Protein AF-A0A9R1DGN6-F1 (afdb_monomer_lite)

Radius of gyration: 24.18 Å; chains: 1; bounding box: 46×30×85 Å

Organism: Triticum aestivum (NCBI:txid4565)

Secondary structure (DSSP, 8-state):
-HHHHHHHHHHHHHHHHHHHHHHH---TT-HHHHHHHHHHHHHHHHHHH--TTSSHHHHHHHHHHHHHHHHHTT------TTTTTS-HHHHHHHHHTTSSPPPP-SHHHHHHHHHHHHHHHHHIIIIIHHHHHHHHHHHHHHHHHS--------------------------------HHHHHHHHHHHHHHHHHHHHHHHHHHHHHHTTS-HHHHHHHHHHHHHHHHH-

Structure (mmCIF, N/CA/C/O backbone):
data_AF-A0A9R1DGN6-F1
#
_entry.id   AF-A0A9R1DGN6-F1
#
loop_
_atom_site.group_PDB
_atom_site.id
_atom_site.type_symbol
_atom_site.label_atom_id
_atom_site.label_alt_id
_atom_site.label_comp_id
_atom_site.label_asym_id
_atom_site.label_entity_id
_atom_site.label_seq_id
_atom_site.pdbx_PDB_ins_code
_atom_site.Cartn_x
_atom_site.Cartn_y
_atom_site.Cartn_z
_atom_site.occupancy
_atom_site.B_iso_or_equiv
_atom_site.auth_seq_id
_atom_site.auth_comp_id
_atom_site.auth_asym_id
_atom_site.auth_atom_id
_atom_site.pdbx_PDB_model_num
ATOM 1 N N . MET A 1 1 ? -0.876 3.928 13.974 1.00 85.25 1 MET A N 1
ATOM 2 C CA . MET A 1 1 ? 0.040 5.102 13.997 1.00 85.25 1 MET A CA 1
ATOM 3 C C . MET A 1 1 ? 1.434 4.810 13.433 1.00 85.25 1 MET A C 1
ATOM 5 O O . MET A 1 1 ? 1.814 5.498 12.495 1.00 85.25 1 MET A O 1
ATOM 9 N N . CYS A 1 2 ? 2.201 3.838 13.956 1.00 88.44 2 CYS A N 1
ATOM 10 C CA . CYS A 1 2 ? 3.528 3.499 13.401 1.00 88.44 2 CYS A CA 1
ATOM 11 C C . CYS A 1 2 ? 3.446 3.060 11.929 1.00 88.44 2 CYS A C 1
ATOM 13 O O . CYS A 1 2 ? 4.134 3.647 11.098 1.00 88.44 2 CYS A O 1
ATOM 15 N N . ALA A 1 3 ? 2.513 2.152 11.604 1.00 90.19 3 ALA A N 1
ATOM 16 C CA . ALA A 1 3 ? 2.252 1.702 10.233 1.00 90.19 3 ALA A CA 1
ATOM 17 C C . ALA A 1 3 ? 2.000 2.865 9.255 1.00 90.19 3 ALA A C 1
ATOM 19 O O . ALA A 1 3 ? 2.707 3.011 8.266 1.00 90.19 3 ALA A O 1
ATOM 20 N N . ALA A 1 4 ? 1.054 3.763 9.563 1.00 90.06 4 ALA A N 1
ATOM 21 C CA . ALA A 1 4 ? 0.762 4.915 8.701 1.00 90.06 4 ALA A CA 1
ATOM 22 C C . ALA A 1 4 ? 1.989 5.800 8.448 1.00 90.06 4 ALA A C 1
ATOM 24 O O . ALA A 1 4 ? 2.081 6.436 7.402 1.00 90.06 4 ALA A O 1
ATOM 25 N N . ARG A 1 5 ? 2.936 5.884 9.389 1.00 87.94 5 ARG A N 1
ATOM 26 C CA . ARG A 1 5 ? 4.152 6.671 9.176 1.00 87.94 5 ARG A CA 1
ATOM 27 C C . ARG A 1 5 ? 5.105 5.987 8.206 1.00 87.94 5 ARG A C 1
ATOM 29 O O . ARG A 1 5 ? 5.567 6.655 7.286 1.00 87.94 5 ARG A O 1
ATOM 36 N N . THR A 1 6 ? 5.397 4.704 8.408 1.00 88.38 6 THR A N 1
ATOM 37 C CA . THR A 1 6 ? 6.314 3.958 7.533 1.00 88.38 6 THR A CA 1
ATOM 38 C C . THR A 1 6 ? 5.750 3.861 6.117 1.00 88.38 6 THR A C 1
ATOM 40 O O . THR A 1 6 ? 6.450 4.181 5.160 1.00 88.38 6 THR A O 1
ATOM 43 N N . ILE A 1 7 ? 4.453 3.563 5.987 1.00 91.00 7 ILE A N 1
ATOM 44 C CA . ILE A 1 7 ? 3.760 3.488 4.694 1.00 91.00 7 ILE A CA 1
ATOM 45 C C . ILE A 1 7 ? 3.748 4.855 4.002 1.00 91.00 7 ILE A C 1
ATOM 47 O O . ILE A 1 7 ? 4.053 4.935 2.818 1.00 91.00 7 ILE A O 1
ATOM 51 N N . ARG A 1 8 ? 3.466 5.951 4.724 1.00 90.75 8 ARG A N 1
ATOM 52 C CA . ARG A 1 8 ? 3.481 7.310 4.151 1.00 90.75 8 ARG A CA 1
ATOM 53 C C . ARG A 1 8 ? 4.876 7.715 3.678 1.00 90.75 8 ARG A C 1
ATOM 55 O O . ARG A 1 8 ? 5.012 8.209 2.565 1.00 90.75 8 ARG A O 1
ATOM 62 N N . ALA A 1 9 ? 5.908 7.459 4.483 1.00 86.69 9 ALA A N 1
ATOM 63 C CA . ALA A 1 9 ? 7.290 7.725 4.091 1.00 86.69 9 ALA A CA 1
ATOM 64 C C . ALA A 1 9 ? 7.669 6.961 2.814 1.00 86.69 9 ALA A C 1
ATOM 66 O O . ALA A 1 9 ? 8.344 7.511 1.943 1.00 86.69 9 ALA A O 1
ATOM 67 N N . GLN A 1 10 ? 7.195 5.720 2.691 1.00 86.62 10 GLN A N 1
ATOM 68 C CA . GLN A 1 10 ? 7.452 4.893 1.526 1.00 86.62 10 GLN A CA 1
ATOM 69 C C . GLN A 1 10 ? 6.656 5.328 0.295 1.00 86.62 10 GLN A C 1
ATOM 71 O O . GLN A 1 10 ? 7.230 5.492 -0.776 1.00 86.62 10 GLN A O 1
ATOM 76 N N . ARG A 1 11 ? 5.365 5.630 0.444 1.00 90.31 11 ARG A N 1
ATOM 77 C CA . ARG A 1 11 ? 4.550 6.257 -0.604 1.00 90.31 11 ARG A CA 1
ATOM 78 C C . ARG A 1 11 ? 5.231 7.511 -1.154 1.00 90.31 11 ARG A C 1
ATOM 80 O O . ARG A 1 11 ? 5.351 7.664 -2.362 1.00 90.31 11 ARG A O 1
ATOM 87 N N . ASP A 1 12 ? 5.720 8.387 -0.280 1.00 89.25 12 ASP A N 1
ATOM 88 C CA . ASP A 1 12 ? 6.374 9.630 -0.695 1.00 89.25 12 ASP A CA 1
ATOM 89 C C . ASP A 1 12 ? 7.706 9.370 -1.427 1.00 89.25 12 ASP A C 1
ATOM 91 O O . ASP A 1 12 ? 8.100 10.165 -2.280 1.00 89.25 12 ASP A O 1
ATOM 95 N N . ARG A 1 13 ? 8.405 8.260 -1.134 1.00 85.25 13 ARG A N 1
ATOM 96 C CA . ARG A 1 13 ? 9.565 7.795 -1.918 1.00 85.25 13 ARG A CA 1
ATOM 97 C C . ARG A 1 13 ? 9.136 7.313 -3.304 1.00 85.25 13 ARG A C 1
ATOM 99 O O . ARG A 1 13 ? 9.700 7.783 -4.286 1.00 85.25 13 ARG A O 1
ATOM 106 N N . LEU A 1 14 ? 8.112 6.465 -3.391 1.00 87.44 14 LEU A N 1
ATOM 107 C CA . LEU A 1 14 ? 7.591 5.943 -4.661 1.00 87.44 14 LEU A CA 1
ATOM 108 C C . LEU A 1 14 ? 7.064 7.058 -5.579 1.00 87.44 14 LEU A C 1
ATOM 110 O O . LEU A 1 14 ? 7.347 7.068 -6.775 1.00 87.44 14 LEU A O 1
ATOM 114 N N . LEU A 1 15 ? 6.383 8.062 -5.018 1.00 88.38 15 LEU A N 1
ATOM 115 C CA . LEU A 1 15 ? 5.927 9.242 -5.762 1.00 88.38 15 LEU A CA 1
ATOM 116 C C . LEU A 1 15 ? 7.090 10.046 -6.364 1.00 88.38 15 LEU A C 1
ATOM 118 O O . LEU A 1 15 ? 6.937 10.637 -7.431 1.00 88.38 15 LEU A O 1
ATOM 122 N N . ARG A 1 16 ? 8.275 10.043 -5.735 1.00 86.06 16 ARG A N 1
ATOM 123 C CA . ARG A 1 16 ? 9.480 10.661 -6.319 1.00 86.06 16 ARG A CA 1
ATOM 124 C C . ARG A 1 16 ? 10.050 9.865 -7.494 1.00 86.06 16 ARG A C 1
ATOM 126 O O . ARG A 1 16 ? 10.738 10.454 -8.321 1.00 86.06 16 ARG A O 1
ATOM 133 N N . CYS A 1 17 ? 9.740 8.574 -7.607 1.00 82.25 17 CYS A N 1
ATOM 134 C CA . CYS A 1 17 ? 10.145 7.736 -8.737 1.00 82.25 17 CYS A CA 1
ATOM 135 C C . CYS A 1 17 ? 9.248 7.929 -9.976 1.00 82.25 17 CYS A C 1
ATOM 137 O O . CYS A 1 17 ? 9.710 7.733 -11.097 1.00 82.25 17 CYS A O 1
ATOM 139 N N . GLN A 1 18 ? 7.996 8.376 -9.812 1.00 84.56 18 GLN A N 1
ATOM 140 C CA . GLN A 1 18 ? 7.068 8.625 -10.929 1.00 84.56 18 GLN A CA 1
ATOM 141 C C . GLN A 1 18 ? 7.588 9.597 -12.008 1.00 84.56 18 GLN A C 1
ATOM 143 O O . GLN A 1 18 ? 7.491 9.261 -13.190 1.00 84.56 18 GLN A O 1
ATOM 148 N N . PRO A 1 19 ? 8.121 10.796 -11.685 1.00 80.12 19 PRO A N 1
ATOM 149 C CA . PRO A 1 19 ? 8.666 11.683 -12.713 1.00 80.12 19 PRO A CA 1
ATOM 150 C C . PRO A 1 19 ? 9.895 11.079 -13.402 1.00 80.12 19 PRO A C 1
ATOM 152 O O . PRO A 1 19 ? 10.045 11.242 -14.605 1.00 80.12 19 PRO A O 1
ATOM 155 N N . LEU A 1 20 ? 10.714 10.303 -12.684 1.00 75.06 20 LEU A N 1
ATOM 156 C CA . LEU A 1 20 ? 11.891 9.642 -13.258 1.00 75.06 20 LEU A CA 1
ATOM 157 C C . LEU A 1 20 ? 11.505 8.600 -14.319 1.00 75.06 20 LEU A C 1
ATOM 159 O O . LEU A 1 20 ? 12.192 8.471 -15.330 1.00 75.06 20 LEU A O 1
ATOM 163 N N . LEU A 1 21 ? 10.378 7.902 -14.128 1.00 75.00 21 LEU A N 1
ATOM 164 C CA . LEU A 1 21 ? 9.796 7.031 -15.155 1.00 75.00 21 LEU A CA 1
ATOM 165 C C . LEU A 1 21 ? 9.304 7.817 -16.377 1.00 75.00 21 LEU A C 1
ATOM 167 O O . LEU A 1 21 ? 9.497 7.365 -17.503 1.00 75.00 21 LEU A O 1
ATOM 171 N N . LYS A 1 22 ? 8.708 9.001 -16.185 1.00 74.00 22 LYS A N 1
ATOM 172 C CA . LYS A 1 22 ? 8.271 9.866 -17.298 1.00 74.00 22 LYS A CA 1
ATOM 173 C C . LYS A 1 22 ? 9.453 10.427 -18.089 1.00 74.00 22 LYS A C 1
ATOM 175 O O . LYS A 1 22 ? 9.423 10.437 -19.312 1.00 74.00 22 LYS A O 1
ATOM 180 N N . ASP A 1 23 ? 10.518 10.835 -17.413 1.00 65.00 23 ASP A N 1
ATOM 181 C CA . ASP A 1 23 ? 11.721 11.349 -18.078 1.00 65.00 23 ASP A CA 1
ATOM 182 C C . ASP A 1 23 ? 12.485 10.240 -18.815 1.00 65.00 23 ASP A C 1
ATOM 184 O O . ASP A 1 23 ? 13.202 10.495 -19.785 1.00 65.00 23 ASP A O 1
ATOM 188 N N . ALA A 1 24 ? 12.324 8.993 -18.368 1.00 62.81 24 ALA A N 1
ATOM 189 C CA . ALA A 1 24 ? 12.813 7.828 -19.081 1.00 62.81 24 ALA A CA 1
ATOM 190 C C . ALA A 1 24 ? 11.941 7.475 -20.300 1.00 62.81 24 ALA A C 1
ATOM 192 O O . ALA A 1 24 ? 12.470 6.866 -21.223 1.00 62.81 24 ALA A O 1
ATOM 193 N N . SER A 1 25 ? 10.658 7.859 -20.364 1.00 60.34 25 SER A N 1
ATOM 194 C CA . SER A 1 25 ? 9.830 7.700 -21.573 1.00 60.34 25 SER A CA 1
ATOM 195 C C . SER A 1 25 ? 10.208 8.739 -22.640 1.00 60.34 25 SER A C 1
ATOM 197 O O . SER A 1 25 ? 9.583 9.786 -22.771 1.00 60.34 25 SER A O 1
ATOM 199 N N . GLY A 1 26 ? 11.279 8.460 -23.382 1.00 58.06 26 GLY A N 1
ATOM 200 C CA . GLY A 1 26 ? 11.756 9.260 -24.510 1.00 58.06 26 GLY A CA 1
ATOM 201 C C . GLY A 1 26 ? 12.134 8.387 -25.708 1.00 58.06 26 GLY A C 1
ATOM 202 O O . GLY A 1 26 ? 12.331 7.181 -25.560 1.00 58.06 26 GLY A O 1
ATOM 203 N N . ASP A 1 27 ? 12.203 9.021 -26.881 1.00 50.78 27 ASP A N 1
ATOM 204 C CA . ASP A 1 27 ? 12.393 8.414 -28.207 1.00 50.78 27 ASP A CA 1
ATOM 205 C C . ASP A 1 27 ? 13.562 7.404 -28.255 1.00 50.78 27 ASP A C 1
ATOM 207 O O . ASP A 1 27 ? 14.631 7.653 -27.688 1.00 50.78 27 ASP A O 1
ATOM 211 N N . ALA A 1 28 ? 13.363 6.286 -28.963 1.00 49.31 28 ALA A N 1
ATOM 212 C CA . ALA A 1 28 ? 14.189 5.061 -28.986 1.00 49.31 28 ALA A CA 1
ATOM 213 C C . ALA A 1 28 ? 15.620 5.215 -29.569 1.00 49.31 28 ALA A C 1
ATOM 215 O O . ALA A 1 28 ? 16.259 4.253 -29.981 1.00 49.31 28 ALA A O 1
ATOM 216 N N . VAL A 1 29 ? 16.146 6.439 -29.661 1.00 47.03 29 VAL A N 1
ATOM 217 C CA . VAL A 1 29 ? 17.344 6.765 -30.457 1.00 47.03 29 VAL A CA 1
ATOM 218 C C . VAL A 1 29 ? 18.618 6.900 -29.604 1.00 47.03 29 VAL A C 1
ATOM 220 O O . VAL A 1 29 ? 19.699 7.156 -30.130 1.00 47.03 29 VAL A O 1
ATOM 223 N N . ALA A 1 30 ? 18.561 6.645 -28.293 1.00 53.34 30 ALA A N 1
ATOM 224 C CA . ALA A 1 30 ? 19.776 6.501 -27.479 1.00 53.34 30 ALA A CA 1
ATOM 225 C C . ALA A 1 30 ? 19.617 5.491 -26.329 1.00 53.34 30 ALA A C 1
ATOM 227 O O . ALA A 1 30 ? 19.892 5.807 -25.169 1.00 53.34 30 ALA A O 1
ATOM 228 N N . ASP A 1 31 ? 19.202 4.265 -26.655 1.00 57.00 31 ASP A N 1
ATOM 229 C CA . ASP A 1 31 ? 18.942 3.194 -25.682 1.00 57.00 31 ASP A CA 1
ATOM 230 C C . ASP A 1 31 ? 20.137 2.895 -24.755 1.00 57.00 31 ASP A C 1
ATOM 232 O O . ASP A 1 31 ? 19.958 2.769 -23.546 1.00 57.00 31 ASP A O 1
ATOM 236 N N . TYR A 1 32 ? 21.384 2.941 -25.236 1.00 54.53 32 TYR A N 1
ATOM 237 C CA . TYR A 1 32 ? 22.555 2.710 -24.373 1.00 54.53 32 TYR A CA 1
ATOM 238 C C . TYR A 1 32 ? 22.740 3.775 -23.273 1.00 54.53 32 TYR A C 1
ATOM 240 O O . TYR A 1 32 ? 23.046 3.454 -22.125 1.00 54.53 32 TYR A O 1
ATOM 248 N N . ALA A 1 33 ? 22.532 5.059 -23.590 1.00 64.19 33 ALA A N 1
ATOM 249 C CA . ALA A 1 33 ? 22.680 6.148 -22.614 1.00 64.19 33 ALA A CA 1
ATOM 250 C C . ALA A 1 33 ? 21.581 6.125 -21.534 1.00 64.19 33 ALA A C 1
ATOM 252 O O . ALA A 1 33 ? 21.681 6.808 -20.510 1.00 64.19 33 ALA A O 1
ATOM 253 N N . ARG A 1 34 ? 20.528 5.336 -21.771 1.00 73.00 34 ARG A N 1
ATOM 254 C CA . ARG A 1 34 ? 19.376 5.167 -20.895 1.00 73.00 34 ARG A CA 1
ATOM 255 C C . ARG A 1 34 ? 19.552 4.018 -19.901 1.00 73.00 34 ARG A C 1
ATOM 257 O O . ARG A 1 34 ? 19.019 4.128 -18.799 1.00 73.00 34 ARG A O 1
ATOM 264 N N . ALA A 1 35 ? 20.343 2.988 -20.217 1.00 76.31 35 ALA A N 1
ATOM 265 C CA . ALA A 1 35 ? 20.560 1.839 -19.330 1.00 76.31 35 ALA A CA 1
ATOM 266 C C . ALA A 1 35 ? 21.020 2.229 -17.905 1.00 76.31 35 ALA A C 1
ATOM 268 O O . ALA A 1 35 ? 20.338 1.838 -16.959 1.00 76.31 35 ALA A O 1
ATOM 269 N N . PRO A 1 36 ? 22.038 3.094 -17.700 1.00 82.31 36 PRO A N 1
ATOM 270 C CA . PRO A 1 36 ? 22.454 3.484 -16.347 1.00 82.31 36 PRO A CA 1
ATOM 271 C C . PRO A 1 36 ? 21.371 4.240 -15.564 1.00 82.31 36 PRO A C 1
ATOM 273 O O . PRO A 1 36 ? 21.338 4.204 -14.336 1.00 82.31 36 PRO A O 1
ATOM 276 N N . ARG A 1 37 ? 20.474 4.953 -16.262 1.00 81.50 37 ARG A N 1
ATOM 277 C CA . ARG A 1 37 ? 19.352 5.666 -15.629 1.00 81.50 37 ARG A CA 1
ATOM 278 C C . ARG A 1 37 ? 18.265 4.695 -15.175 1.00 81.50 37 ARG A C 1
ATOM 280 O O . ARG A 1 37 ? 17.726 4.879 -14.090 1.00 81.50 37 ARG A O 1
ATOM 287 N N . LEU A 1 38 ? 17.967 3.676 -15.984 1.00 81.31 38 LEU A N 1
ATOM 288 C CA . LEU A 1 38 ? 17.011 2.622 -15.637 1.00 81.31 38 LEU A CA 1
ATOM 289 C C . LEU A 1 38 ? 17.542 1.744 -14.498 1.00 81.31 38 LEU A C 1
ATOM 291 O O . LEU A 1 38 ? 16.808 1.472 -13.559 1.00 81.31 38 LEU A O 1
ATOM 295 N N . GLU A 1 39 ? 18.827 1.384 -14.520 1.00 85.38 39 GLU A N 1
ATOM 296 C CA . GLU A 1 39 ? 19.478 0.643 -13.429 1.00 85.38 39 GLU A CA 1
ATOM 297 C C . GLU A 1 39 ? 19.458 1.433 -12.117 1.00 85.38 39 GLU A C 1
ATOM 299 O O . GLU A 1 39 ? 19.118 0.891 -11.065 1.00 85.38 39 GLU A O 1
ATOM 304 N N . LYS A 1 40 ? 19.754 2.739 -12.174 1.00 86.44 40 LYS A N 1
ATOM 305 C CA . LYS A 1 40 ? 19.619 3.612 -11.006 1.00 86.44 40 LYS A CA 1
ATOM 306 C C . LYS A 1 40 ? 18.177 3.647 -10.500 1.00 86.44 40 LYS A C 1
ATOM 308 O O . LYS A 1 40 ? 17.964 3.562 -9.299 1.00 86.44 40 LYS A O 1
ATOM 313 N N . LEU A 1 41 ? 17.197 3.740 -11.396 1.00 83.81 41 LEU A N 1
ATOM 314 C CA . LEU A 1 41 ? 15.786 3.746 -11.021 1.00 83.81 41 LEU A CA 1
ATOM 315 C C . LEU A 1 41 ? 15.356 2.426 -10.363 1.00 83.81 41 LEU A C 1
ATOM 317 O O . LEU A 1 41 ? 14.642 2.463 -9.365 1.00 83.81 41 LEU A O 1
ATOM 321 N N . VAL A 1 42 ? 15.813 1.280 -10.877 1.00 85.81 42 VAL A N 1
ATOM 322 C CA . VAL A 1 42 ? 15.620 -0.028 -10.229 1.00 85.81 42 VAL A CA 1
ATOM 323 C C . VAL A 1 42 ? 16.229 -0.010 -8.834 1.00 85.81 42 VAL A C 1
ATOM 325 O O . VAL A 1 42 ? 15.539 -0.334 -7.875 1.00 85.81 42 VAL A O 1
ATOM 328 N N . SER A 1 43 ? 17.481 0.432 -8.696 1.00 85.62 43 SER A N 1
ATOM 329 C CA . SER A 1 43 ? 18.144 0.535 -7.392 1.00 85.62 43 SER A CA 1
ATOM 330 C C . SER A 1 43 ? 17.383 1.446 -6.425 1.00 85.62 43 SER A C 1
ATOM 332 O O . SER A 1 43 ? 17.232 1.093 -5.258 1.00 85.62 43 SER A O 1
ATOM 334 N N . ASP A 1 44 ? 16.880 2.590 -6.894 1.00 81.81 44 ASP A N 1
ATOM 335 C CA . ASP A 1 44 ? 16.104 3.538 -6.091 1.00 81.81 44 ASP A CA 1
ATOM 336 C C . ASP A 1 44 ? 14.760 2.923 -5.648 1.00 81.81 44 ASP A C 1
ATOM 338 O O . ASP A 1 44 ? 14.351 3.096 -4.498 1.00 81.81 44 ASP A O 1
ATOM 342 N N . LEU A 1 45 ? 14.084 2.172 -6.526 1.00 80.62 45 LEU A N 1
ATOM 343 C CA . LEU A 1 45 ? 12.825 1.478 -6.224 1.00 80.62 45 LEU A CA 1
ATOM 344 C C . LEU A 1 45 ? 13.020 0.293 -5.275 1.00 80.62 45 LEU A C 1
ATOM 346 O O . LEU A 1 45 ? 12.224 0.122 -4.351 1.00 80.62 45 LEU A O 1
ATOM 350 N N . VAL A 1 46 ? 14.079 -0.492 -5.466 1.00 81.81 46 VAL A N 1
ATOM 351 C CA . VAL A 1 46 ? 14.471 -1.587 -4.570 1.00 81.81 46 VAL A CA 1
ATOM 352 C C . VAL A 1 46 ? 14.811 -1.021 -3.195 1.00 81.81 46 VAL A C 1
ATOM 354 O O . VAL A 1 46 ? 14.223 -1.438 -2.209 1.00 81.81 46 VAL A O 1
ATOM 357 N N . HIS A 1 47 ? 15.643 0.020 -3.104 1.00 76.25 47 HIS A N 1
ATOM 358 C CA . HIS A 1 47 ? 15.947 0.667 -1.823 1.00 76.25 47 HIS A CA 1
ATOM 359 C C . HIS A 1 47 ? 14.733 1.296 -1.145 1.00 76.25 47 HIS A C 1
ATOM 361 O O . HIS A 1 47 ? 14.656 1.320 0.085 1.00 76.25 47 HIS A O 1
ATOM 367 N N . ALA A 1 48 ? 13.788 1.829 -1.920 1.00 70.12 48 ALA A N 1
ATOM 368 C CA . ALA A 1 48 ? 12.522 2.260 -1.360 1.00 70.12 48 ALA A CA 1
ATOM 369 C C . ALA A 1 48 ? 11.782 1.046 -0.759 1.00 70.12 48 ALA A C 1
ATOM 371 O O . ALA A 1 48 ? 11.293 1.121 0.364 1.00 70.12 48 ALA A O 1
ATOM 372 N N . SER A 1 49 ? 11.720 -0.072 -1.477 1.00 66.31 49 SER A N 1
ATOM 373 C CA . SER A 1 49 ? 10.915 -1.246 -1.111 1.00 66.31 49 SER A CA 1
ATOM 374 C C . SER A 1 49 ? 11.511 -2.096 0.026 1.00 66.31 49 SER A C 1
ATOM 376 O O . SER A 1 49 ? 10.752 -2.521 0.895 1.00 66.31 49 SER A O 1
ATOM 378 N N . ASP A 1 50 ? 12.838 -2.252 0.073 1.00 62.03 50 ASP A N 1
ATOM 379 C CA . ASP A 1 50 ? 13.586 -3.221 0.903 1.00 62.03 50 ASP A CA 1
ATOM 380 C C . ASP A 1 50 ? 14.107 -2.658 2.236 1.00 62.03 50 ASP A C 1
ATOM 382 O O . ASP A 1 50 ? 14.901 -3.284 2.937 1.00 62.03 50 ASP A O 1
ATOM 386 N N . SER A 1 51 ? 13.726 -1.440 2.617 1.00 57.94 51 SER A N 1
ATOM 387 C CA . SER A 1 51 ? 14.172 -0.887 3.896 1.00 57.94 51 SER A CA 1
ATOM 388 C C . SER A 1 51 ? 13.433 -1.575 5.057 1.00 57.94 51 SER A C 1
ATOM 390 O O . SER A 1 51 ? 12.351 -1.149 5.462 1.00 57.94 51 SER A O 1
ATOM 392 N N . ASP A 1 52 ? 14.057 -2.623 5.606 1.00 52.31 52 ASP A N 1
ATOM 393 C CA . ASP A 1 52 ? 13.566 -3.509 6.680 1.00 52.31 52 ASP A CA 1
ATOM 394 C C . ASP A 1 52 ? 12.991 -2.791 7.917 1.00 52.31 52 ASP A C 1
ATOM 396 O O . ASP A 1 52 ? 12.114 -3.328 8.603 1.00 52.31 52 ASP A O 1
ATOM 400 N N . SER A 1 53 ? 13.456 -1.570 8.213 1.00 50.88 53 SER A N 1
ATOM 401 C CA . SER A 1 53 ? 12.945 -0.731 9.308 1.00 50.88 53 SER A CA 1
ATOM 402 C C . SER A 1 53 ? 12.009 0.403 8.860 1.00 50.88 53 SER A C 1
ATOM 404 O O . SER A 1 53 ? 11.274 0.954 9.684 1.00 50.88 53 SER A O 1
ATOM 406 N N . LEU A 1 54 ? 11.977 0.752 7.567 1.00 59.78 54 LEU A N 1
ATOM 407 C CA . LEU A 1 54 ? 11.277 1.923 7.024 1.00 59.78 54 LEU A CA 1
ATOM 408 C C . LEU A 1 54 ? 10.675 1.622 5.642 1.00 59.78 54 LEU A C 1
ATOM 410 O O . LEU A 1 54 ? 11.210 2.035 4.618 1.00 59.78 54 LEU A O 1
ATOM 414 N N . GLY A 1 55 ? 9.511 0.972 5.595 1.00 78.62 55 GLY A N 1
ATOM 415 C CA . GLY A 1 55 ? 8.894 0.634 4.309 1.00 78.62 55 GLY A CA 1
ATOM 416 C C . GLY A 1 55 ? 7.471 0.092 4.389 1.00 78.62 55 GLY A C 1
ATOM 417 O O . GLY A 1 55 ? 6.826 0.130 5.446 1.00 78.62 55 GLY A O 1
ATOM 418 N N . LEU A 1 56 ? 6.995 -0.430 3.251 1.00 87.81 56 LEU A N 1
ATOM 419 C CA . LEU A 1 56 ? 5.728 -1.164 3.167 1.00 87.81 56 LEU A CA 1
ATOM 420 C C . LEU A 1 56 ? 5.776 -2.433 4.021 1.00 87.81 56 LEU A C 1
ATOM 422 O O . LEU A 1 56 ? 4.813 -2.709 4.726 1.00 87.81 56 LEU A O 1
ATOM 426 N N . GLU A 1 57 ? 6.911 -3.133 4.056 1.00 87.31 57 GLU A N 1
ATOM 427 C CA . GLU A 1 57 ? 7.066 -4.347 4.859 1.00 87.31 57 GLU A CA 1
ATOM 428 C C . GLU A 1 57 ? 6.951 -4.083 6.363 1.00 87.31 57 GLU A C 1
ATOM 430 O O . GLU A 1 57 ? 6.150 -4.706 7.058 1.00 87.31 57 GLU A O 1
ATOM 435 N N . ALA A 1 58 ? 7.688 -3.099 6.882 1.00 86.31 58 ALA A N 1
ATOM 436 C CA . ALA A 1 58 ? 7.541 -2.685 8.275 1.00 86.31 58 ALA A CA 1
ATOM 437 C C . ALA A 1 58 ? 6.095 -2.239 8.573 1.00 86.31 58 ALA A C 1
ATOM 439 O O . ALA A 1 58 ? 5.537 -2.555 9.625 1.00 86.31 58 ALA A O 1
ATOM 440 N N . GLY A 1 59 ? 5.466 -1.534 7.624 1.00 89.31 59 GLY A N 1
ATOM 441 C CA . GLY A 1 59 ? 4.056 -1.157 7.686 1.00 89.31 59 GLY A CA 1
ATOM 442 C C . GLY A 1 59 ? 3.116 -2.356 7.813 1.00 89.31 59 GLY A C 1
ATOM 443 O O . GLY A 1 59 ? 2.279 -2.366 8.715 1.00 89.31 59 GLY A O 1
ATOM 444 N N . SER A 1 60 ? 3.272 -3.369 6.959 1.00 91.31 60 SER A N 1
ATOM 445 C CA . SER A 1 60 ? 2.435 -4.571 6.965 1.00 91.31 60 SER A CA 1
ATOM 446 C C . SER A 1 60 ? 2.647 -5.407 8.225 1.00 91.31 60 SER A C 1
ATOM 448 O O . SER A 1 60 ? 1.661 -5.866 8.796 1.00 91.31 60 SER A O 1
ATOM 450 N N . ARG A 1 61 ? 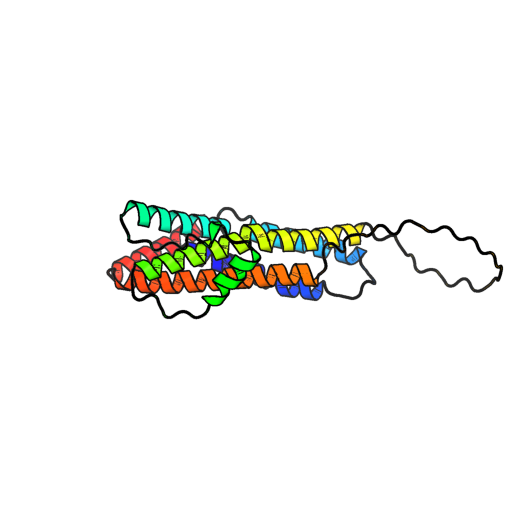3.883 -5.512 8.738 1.00 91.00 61 ARG A N 1
ATOM 451 C CA . ARG A 1 61 ? 4.169 -6.150 10.038 1.00 91.00 61 ARG A CA 1
ATOM 452 C C . ARG A 1 61 ? 3.430 -5.455 11.184 1.00 91.00 61 ARG A C 1
ATOM 454 O O . ARG A 1 61 ? 2.761 -6.123 11.965 1.00 91.00 61 ARG A O 1
ATOM 461 N N . TYR A 1 62 ? 3.471 -4.120 11.260 1.00 92.00 62 TYR A N 1
ATOM 462 C CA . TYR A 1 62 ? 2.718 -3.385 12.285 1.00 92.00 62 TYR A CA 1
ATOM 463 C C . TYR A 1 62 ? 1.205 -3.620 12.188 1.00 92.00 62 TYR A C 1
ATOM 465 O O . TYR A 1 62 ? 0.549 -3.742 13.220 1.00 92.00 62 TYR A O 1
ATOM 473 N N . LEU A 1 63 ? 0.647 -3.661 10.974 1.00 93.69 63 LEU A N 1
ATOM 474 C CA . LEU A 1 63 ? -0.781 -3.919 10.768 1.00 93.69 63 LEU A CA 1
ATOM 475 C C . LEU A 1 63 ? -1.162 -5.351 11.157 1.00 93.69 63 LEU A C 1
ATOM 477 O O . LEU A 1 63 ? -2.151 -5.529 11.863 1.00 93.69 63 LEU A O 1
ATOM 481 N N . ALA A 1 64 ? -0.351 -6.341 10.775 1.00 92.56 64 ALA A N 1
ATOM 482 C CA . ALA A 1 64 ? -0.545 -7.738 11.156 1.00 92.56 64 ALA A CA 1
ATOM 483 C C . ALA A 1 64 ? -0.551 -7.899 12.680 1.00 92.56 64 ALA A C 1
ATOM 485 O O . ALA A 1 64 ? -1.515 -8.414 13.238 1.00 92.56 64 ALA A O 1
ATOM 486 N N . THR A 1 65 ? 0.448 -7.342 13.374 1.00 92.38 65 THR A N 1
ATOM 487 C CA . THR A 1 65 ? 0.493 -7.362 14.843 1.00 92.38 65 THR A CA 1
ATOM 488 C C . THR A 1 65 ? -0.726 -6.677 15.467 1.00 92.38 65 THR A C 1
ATOM 490 O O . THR A 1 65 ? -1.243 -7.144 16.478 1.00 92.38 65 THR A O 1
ATOM 493 N N . CYS A 1 66 ? -1.228 -5.580 14.884 1.00 90.88 66 CYS A N 1
ATOM 494 C CA . CYS A 1 66 ? -2.459 -4.950 15.367 1.00 90.88 66 CYS A CA 1
ATOM 495 C C . CYS A 1 66 ? -3.674 -5.886 15.270 1.00 90.88 66 CYS A C 1
ATOM 497 O O . CYS A 1 66 ? -4.457 -5.941 16.217 1.00 90.88 66 CYS A O 1
ATOM 499 N N . LEU A 1 67 ? -3.828 -6.611 14.160 1.00 90.88 67 LEU A N 1
ATOM 500 C CA . LEU A 1 67 ? -4.924 -7.566 13.964 1.00 90.88 67 LEU A CA 1
ATOM 501 C C . LEU A 1 67 ? -4.786 -8.782 14.893 1.00 90.88 67 LEU A C 1
ATOM 503 O O . LEU A 1 67 ? -5.761 -9.180 15.528 1.00 90.88 67 LEU A O 1
ATOM 507 N N . GLU A 1 68 ? -3.574 -9.317 15.049 1.00 91.56 68 GLU A N 1
ATOM 508 C CA . GLU A 1 68 ? -3.278 -10.430 15.960 1.00 91.56 68 GLU A CA 1
ATOM 509 C C . GLU A 1 68 ? -3.606 -10.082 17.416 1.00 91.56 68 GLU A C 1
ATOM 511 O O . GLU A 1 68 ? -4.301 -10.836 18.097 1.00 91.56 68 GLU A O 1
ATOM 516 N N . LEU A 1 69 ? -3.153 -8.919 17.895 1.00 90.38 69 LEU A N 1
ATOM 517 C CA . LEU A 1 69 ? -3.438 -8.464 19.257 1.00 90.38 69 LEU A CA 1
ATOM 518 C C . LEU A 1 69 ? -4.936 -8.234 19.476 1.00 90.38 69 LEU A C 1
ATOM 520 O O . LEU A 1 69 ? -5.452 -8.539 20.552 1.00 90.38 69 LEU A O 1
ATOM 524 N N . ALA A 1 70 ? -5.646 -7.719 18.470 1.00 87.69 70 ALA A N 1
ATOM 525 C CA . ALA A 1 70 ? -7.091 -7.543 18.539 1.00 87.69 70 ALA A CA 1
ATOM 526 C C . ALA A 1 70 ? -7.815 -8.893 18.660 1.00 87.69 70 ALA A C 1
ATOM 528 O O . ALA A 1 70 ? -8.662 -9.049 19.542 1.00 87.69 70 ALA A O 1
ATOM 529 N N . ALA A 1 71 ? -7.426 -9.882 17.849 1.00 86.81 71 ALA A N 1
ATOM 530 C CA . ALA A 1 71 ? -7.968 -11.237 17.917 1.00 86.81 71 ALA A CA 1
ATOM 531 C C . ALA A 1 71 ? -7.712 -11.882 19.290 1.00 86.81 71 ALA A C 1
ATOM 533 O O . ALA A 1 71 ? -8.635 -12.401 19.916 1.00 86.81 71 ALA A O 1
ATOM 534 N N . GLN A 1 72 ? -6.481 -11.781 19.807 1.00 90.00 72 GLN A N 1
ATOM 535 C CA . GLN A 1 72 ? -6.106 -12.308 21.127 1.00 90.00 72 GLN A CA 1
ATOM 536 C C . GLN A 1 72 ? -6.855 -11.625 22.279 1.00 90.00 72 GLN A C 1
ATOM 538 O O . GLN A 1 72 ? -7.145 -12.257 23.291 1.00 90.00 72 GLN A O 1
ATOM 543 N N . SER A 1 73 ? -7.196 -10.346 22.119 1.00 85.94 73 SER A N 1
ATOM 544 C CA . SER A 1 73 ? -7.955 -9.574 23.112 1.00 85.94 73 SER A CA 1
ATOM 545 C C . SER A 1 73 ? -9.465 -9.845 23.064 1.00 85.94 73 SER A C 1
ATOM 547 O O . SER A 1 73 ? -10.214 -9.254 23.841 1.00 85.94 73 SER A O 1
ATOM 549 N N . GLY A 1 74 ? -9.934 -10.705 22.152 1.00 81.94 74 GLY A N 1
ATOM 550 C CA . GLY A 1 74 ? -11.354 -11.000 21.961 1.00 81.94 74 GLY A CA 1
ATOM 551 C C . GLY A 1 74 ? -12.134 -9.883 21.261 1.00 81.94 74 GLY A C 1
ATOM 552 O O . GLY A 1 74 ? -13.357 -9.814 21.399 1.00 81.94 74 GLY A O 1
ATOM 553 N N . ALA A 1 75 ? -11.454 -8.990 20.530 1.00 81.44 75 ALA A N 1
ATOM 554 C CA . ALA A 1 75 ? -12.130 -7.984 19.720 1.00 81.44 75 ALA A CA 1
ATOM 555 C C . ALA A 1 75 ? -12.977 -8.661 18.632 1.00 81.44 75 ALA A C 1
ATOM 557 O O . ALA A 1 75 ? -12.584 -9.673 18.052 1.00 81.44 75 ALA A O 1
ATOM 558 N N . ARG A 1 76 ? -14.144 -8.084 18.329 1.00 78.44 76 ARG A N 1
ATOM 559 C CA . ARG A 1 76 ? -14.976 -8.552 17.214 1.00 78.44 76 ARG A CA 1
ATOM 560 C C . ARG A 1 76 ? -14.377 -8.071 15.901 1.00 78.44 76 ARG A C 1
ATOM 562 O O . ARG A 1 76 ? -14.521 -6.896 15.557 1.00 78.44 76 ARG A O 1
ATOM 569 N N . LEU A 1 77 ? -13.721 -8.988 15.203 1.00 80.25 77 LEU A N 1
ATOM 570 C CA . LEU A 1 77 ? -13.204 -8.787 13.859 1.00 80.25 77 LEU A CA 1
ATOM 571 C C . LEU A 1 77 ? -14.209 -9.371 12.863 1.00 80.25 77 LEU A C 1
ATOM 573 O O . LEU A 1 77 ? -14.591 -10.531 12.993 1.00 80.25 77 LEU A O 1
ATOM 577 N N . ASP A 1 78 ? -14.643 -8.556 11.908 1.00 80.38 78 ASP A N 1
ATOM 578 C CA . ASP A 1 78 ? -15.408 -8.996 10.737 1.00 80.38 78 ASP A CA 1
ATOM 579 C C . ASP A 1 78 ? -14.454 -8.909 9.547 1.00 80.38 78 ASP A C 1
ATOM 581 O O . ASP A 1 78 ? -14.395 -7.894 8.845 1.00 80.38 78 ASP A O 1
ATOM 585 N N . LEU A 1 79 ? -13.568 -9.908 9.486 1.00 76.94 79 LEU A N 1
ATOM 586 C CA . LEU A 1 79 ? -12.508 -9.992 8.489 1.00 76.94 79 LEU A CA 1
ATOM 587 C C . LEU A 1 79 ? -13.091 -10.456 7.157 1.00 76.94 79 LEU A C 1
ATOM 589 O O . LEU A 1 79 ? -13.995 -11.292 7.113 1.00 76.94 79 LEU A O 1
ATOM 593 N N . ASN A 1 80 ? -12.582 -9.911 6.061 1.00 79.94 80 ASN A N 1
ATOM 594 C CA . ASN A 1 80 ? -13.058 -10.258 4.735 1.00 79.94 80 ASN A CA 1
ATOM 595 C C . ASN A 1 80 ? -12.358 -11.521 4.218 1.00 79.94 80 ASN A C 1
ATOM 597 O O . ASN A 1 80 ? -11.322 -11.448 3.557 1.00 79.94 80 ASN A O 1
ATOM 601 N N . ASP A 1 81 ? -12.997 -12.671 4.437 1.00 80.12 81 ASP A N 1
ATOM 602 C CA . ASP A 1 81 ? -12.521 -13.992 4.000 1.00 80.12 81 ASP A CA 1
ATOM 603 C C . ASP A 1 81 ? -12.278 -14.108 2.482 1.00 80.12 81 ASP A C 1
ATOM 605 O O . ASP A 1 81 ? -11.581 -15.020 2.034 1.00 80.12 81 ASP A O 1
ATOM 609 N N . ALA A 1 82 ? -12.838 -13.206 1.666 1.00 82.75 82 ALA A N 1
ATOM 610 C CA . ALA A 1 82 ? -12.644 -13.230 0.220 1.00 82.75 82 ALA A CA 1
ATOM 611 C C . ALA A 1 82 ? -11.299 -12.620 -0.207 1.00 82.75 82 ALA A C 1
ATOM 613 O O . ALA A 1 82 ? -10.691 -13.110 -1.157 1.00 82.75 82 ALA A O 1
ATOM 614 N N . LEU A 1 83 ? -10.797 -11.589 0.486 1.00 81.19 83 LEU A N 1
ATOM 615 C CA . LEU A 1 83 ? -9.576 -10.880 0.067 1.00 81.19 83 LEU A CA 1
ATOM 616 C C . LEU A 1 83 ? -8.340 -11.791 -0.068 1.00 81.19 83 LEU A C 1
ATOM 618 O O . LEU A 1 83 ? -7.614 -11.619 -1.045 1.00 81.19 83 LEU A O 1
ATOM 622 N N . PRO A 1 84 ? -8.084 -12.767 0.828 1.00 80.50 84 PRO A N 1
ATOM 623 C CA . PRO A 1 84 ? -6.916 -13.645 0.718 1.00 80.50 84 PRO A CA 1
ATOM 624 C C . PRO A 1 84 ? -6.974 -14.654 -0.437 1.00 80.50 84 PRO A C 1
ATOM 626 O O . PRO A 1 84 ? -5.936 -15.177 -0.832 1.00 80.50 84 PRO A O 1
ATOM 629 N N . VAL A 1 85 ? -8.170 -14.980 -0.939 1.00 86.00 85 VAL A N 1
ATOM 630 C CA . VAL A 1 85 ? -8.375 -16.017 -1.971 1.00 86.00 85 VAL A CA 1
ATOM 631 C C . VAL A 1 85 ? -8.688 -15.437 -3.350 1.00 86.00 85 VAL A C 1
ATOM 633 O O . VAL A 1 85 ? -8.706 -16.164 -4.344 1.00 86.00 85 VAL A O 1
ATOM 636 N N . MET A 1 86 ? -8.959 -14.135 -3.420 1.00 87.25 86 MET A N 1
ATOM 637 C CA . MET A 1 86 ? -9.221 -13.429 -4.666 1.00 87.25 86 MET A CA 1
ATOM 638 C C . MET A 1 86 ? -7.928 -13.225 -5.473 1.00 87.25 86 MET A C 1
ATOM 640 O O . MET A 1 86 ? -6.872 -12.980 -4.894 1.00 87.25 86 MET A O 1
ATOM 644 N N . PRO A 1 87 ? -7.996 -13.255 -6.817 1.00 91.00 87 PRO A N 1
ATOM 645 C CA . PRO A 1 87 ? -6.878 -12.850 -7.665 1.00 91.00 87 PRO A CA 1
ATOM 646 C C . PRO A 1 87 ? -6.462 -11.394 -7.418 1.00 91.00 87 PRO A C 1
ATOM 648 O O . PRO A 1 87 ? -7.326 -10.536 -7.227 1.00 91.00 87 PRO A O 1
ATOM 651 N N . ASP A 1 88 ? -5.165 -11.102 -7.537 1.00 90.12 88 ASP A N 1
ATOM 652 C CA . ASP A 1 88 ? -4.554 -9.789 -7.265 1.00 90.12 88 ASP A CA 1
ATOM 653 C C . ASP A 1 88 ? -5.284 -8.605 -7.928 1.00 90.12 88 ASP A C 1
ATOM 655 O O . ASP A 1 88 ? -5.569 -7.598 -7.279 1.00 90.12 88 ASP A O 1
ATOM 659 N N . GLU A 1 89 ? -5.679 -8.732 -9.201 1.00 89.88 89 GLU A N 1
ATOM 660 C CA . GLU A 1 89 ? -6.450 -7.694 -9.908 1.00 89.88 89 GLU A CA 1
ATOM 661 C C . GLU A 1 89 ? -7.846 -7.474 -9.304 1.00 89.88 89 GLU A C 1
ATOM 663 O O . GLU A 1 89 ? -8.338 -6.347 -9.228 1.00 89.88 89 GLU A O 1
ATOM 668 N N . GLN A 1 90 ? -8.505 -8.538 -8.842 1.00 91.50 90 GLN A N 1
ATOM 669 C CA . GLN A 1 90 ? -9.807 -8.416 -8.188 1.00 91.50 90 GLN A CA 1
ATOM 670 C C . GLN A 1 90 ? -9.662 -7.797 -6.798 1.00 91.50 90 GLN A C 1
ATOM 672 O O . GLN A 1 90 ? -10.487 -6.964 -6.422 1.00 91.50 90 GLN A O 1
ATOM 677 N N . VAL A 1 91 ? -8.601 -8.147 -6.062 1.00 90.62 91 VAL A N 1
ATOM 678 C CA . VAL A 1 91 ? -8.254 -7.510 -4.783 1.00 90.62 91 VAL A CA 1
ATOM 679 C C . VAL A 1 91 ? -8.007 -6.017 -4.993 1.00 90.62 91 VAL A C 1
ATOM 681 O O . VAL A 1 91 ? -8.574 -5.204 -4.264 1.00 90.62 91 VAL A O 1
ATOM 684 N N . TYR A 1 92 ? -7.247 -5.634 -6.027 1.00 92.44 92 TYR A N 1
ATOM 685 C CA . TYR A 1 92 ? -7.014 -4.231 -6.382 1.00 92.44 92 TYR A CA 1
ATOM 686 C C . TYR A 1 92 ? -8.334 -3.466 -6.539 1.00 92.44 92 TYR A C 1
ATOM 688 O O . TYR A 1 92 ? -8.557 -2.449 -5.878 1.00 92.44 92 TYR A O 1
ATOM 696 N N . HIS A 1 93 ? -9.250 -3.978 -7.363 1.00 92.44 93 HIS A N 1
ATOM 697 C CA . HIS A 1 93 ? -10.540 -3.330 -7.598 1.00 92.44 93 HIS A CA 1
ATOM 698 C C . HIS A 1 93 ? -11.453 -3.326 -6.364 1.00 92.44 93 HIS A C 1
ATOM 700 O O . HIS A 1 93 ? -12.113 -2.319 -6.102 1.00 92.44 93 HIS A O 1
ATOM 706 N N . ALA A 1 94 ? -11.469 -4.405 -5.579 1.00 90.81 94 ALA A N 1
ATOM 707 C CA . ALA A 1 94 ? -12.248 -4.492 -4.345 1.00 90.81 94 ALA A CA 1
ATOM 708 C C . ALA A 1 94 ? -11.760 -3.505 -3.273 1.00 90.81 94 ALA A C 1
ATOM 710 O O . ALA A 1 94 ? -12.568 -2.939 -2.536 1.00 90.81 94 ALA A O 1
ATOM 711 N N . LEU A 1 95 ? -10.449 -3.267 -3.195 1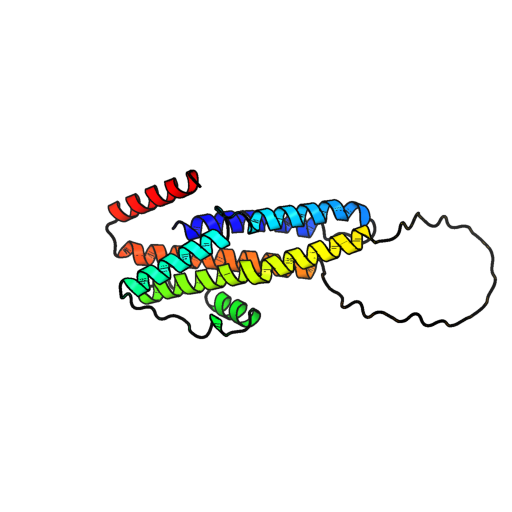.00 90.81 95 LEU A N 1
ATOM 712 C CA . LEU A 1 95 ? -9.865 -2.257 -2.316 1.00 90.81 95 LEU A CA 1
ATOM 713 C C . LEU A 1 95 ? -10.191 -0.842 -2.808 1.00 90.81 95 LEU A C 1
ATOM 715 O O . LEU A 1 95 ? -10.605 -0.000 -2.015 1.00 90.81 95 LEU A O 1
ATOM 719 N N . LEU A 1 96 ? -10.093 -0.577 -4.114 1.00 90.75 96 LEU A N 1
ATOM 720 C CA . LEU A 1 96 ? -10.457 0.731 -4.669 1.00 90.75 96 LEU A CA 1
ATOM 721 C C . LEU A 1 96 ? -11.934 1.080 -4.488 1.00 90.75 96 LEU A C 1
ATOM 723 O O . LEU A 1 96 ? -12.257 2.243 -4.262 1.00 90.75 96 LEU A O 1
ATOM 727 N N . ALA A 1 97 ? -12.835 0.097 -4.525 1.00 88.56 97 ALA A N 1
ATOM 728 C CA . ALA A 1 97 ? -14.249 0.321 -4.224 1.00 88.56 97 ALA A CA 1
ATOM 729 C C . ALA A 1 97 ? -14.475 0.880 -2.802 1.00 88.56 97 ALA A C 1
ATOM 731 O O . ALA A 1 97 ? -15.533 1.434 -2.508 1.00 88.56 97 ALA A O 1
ATOM 732 N N . GLN A 1 98 ? -13.472 0.772 -1.926 1.00 80.81 98 GLN A N 1
ATOM 733 C CA . GLN A 1 98 ? -13.492 1.269 -0.558 1.00 80.81 98 GLN A CA 1
ATOM 734 C C . GLN A 1 98 ? -12.777 2.615 -0.392 1.00 80.81 98 GLN A C 1
ATOM 736 O O . GLN A 1 98 ? -12.574 3.019 0.744 1.00 80.81 98 GLN A O 1
ATOM 741 N N . SER A 1 99 ? -12.396 3.333 -1.456 1.00 70.00 99 SER A N 1
ATOM 742 C CA . SER A 1 99 ? -11.598 4.568 -1.348 1.00 70.00 99 SER A CA 1
ATOM 743 C C . SER A 1 99 ? -12.332 5.781 -0.760 1.00 70.00 99 SER A C 1
ATOM 745 O O . SER A 1 99 ? -11.694 6.771 -0.426 1.00 70.00 99 SER A O 1
ATOM 747 N N . PHE A 1 100 ? -13.659 5.725 -0.590 1.00 65.69 100 PHE A N 1
ATOM 748 C CA . PHE A 1 100 ? -14.449 6.824 -0.005 1.00 65.69 100 PHE A CA 1
ATOM 749 C C . PHE A 1 100 ? -15.503 6.356 1.002 1.00 65.69 100 PHE A C 1
ATOM 751 O O . PHE A 1 100 ? -16.683 6.693 0.876 1.00 65.69 100 PHE A O 1
ATOM 758 N N . PRO A 1 101 ? -15.139 5.549 2.003 1.00 69.25 101 PRO A N 1
ATOM 759 C CA . PRO A 1 101 ? -16.120 5.077 2.944 1.00 69.25 101 PRO A CA 1
ATOM 760 C C . PRO A 1 101 ? -16.348 6.120 4.040 1.00 69.25 101 PRO A C 1
ATOM 762 O O . PRO A 1 101 ? -15.443 6.876 4.405 1.00 69.25 101 PRO A O 1
ATOM 765 N N . ALA A 1 102 ? -17.545 6.115 4.625 1.00 78.38 102 ALA A N 1
ATOM 766 C CA . ALA A 1 102 ? -17.787 6.870 5.846 1.00 78.38 102 ALA A CA 1
ATOM 767 C C . ALA A 1 102 ? -16.747 6.493 6.928 1.00 78.38 102 ALA A C 1
ATOM 769 O O . ALA A 1 102 ? -16.291 5.338 6.965 1.00 78.38 102 ALA A O 1
ATOM 770 N N . PRO A 1 103 ? -16.357 7.443 7.801 1.00 80.25 103 PRO A N 1
ATOM 771 C CA . PRO A 1 103 ? -15.502 7.140 8.940 1.00 80.25 103 PRO A CA 1
ATOM 772 C C . PRO A 1 103 ? -16.087 5.969 9.742 1.00 80.25 103 PRO A C 1
ATOM 774 O O . PRO A 1 103 ? -17.304 5.941 9.939 1.00 80.25 103 PRO A O 1
ATOM 777 N N . PRO A 1 104 ? -15.258 5.012 10.195 1.00 84.81 104 PRO A N 1
ATOM 778 C CA . PRO A 1 104 ? -15.753 3.870 10.948 1.00 84.81 104 PRO A CA 1
ATOM 779 C C . PRO A 1 104 ? -16.438 4.353 12.231 1.00 84.81 104 PRO A C 1
ATOM 781 O O . PRO A 1 104 ? -15.856 5.113 13.006 1.00 84.81 104 PRO A O 1
ATOM 784 N N . ALA A 1 105 ? -17.678 3.923 12.437 1.00 85.00 105 ALA A N 1
ATOM 785 C CA . ALA A 1 105 ? -18.491 4.270 13.600 1.00 85.00 105 ALA A CA 1
ATOM 786 C C . ALA A 1 105 ? -18.359 3.232 14.723 1.00 85.00 105 ALA A C 1
ATOM 788 O O . ALA A 1 105 ? -18.680 3.512 15.879 1.00 85.00 105 ALA A O 1
ATOM 789 N N . THR A 1 106 ? -17.879 2.031 14.392 1.00 85.69 106 THR A N 1
ATOM 790 C CA . THR A 1 106 ? -17.727 0.919 15.332 1.00 85.69 106 THR A CA 1
ATOM 791 C C . THR A 1 106 ? -16.289 0.410 15.385 1.00 85.69 106 THR A C 1
ATOM 793 O O . THR A 1 106 ? -15.492 0.610 14.467 1.00 85.69 106 THR A O 1
ATOM 796 N N . GLN A 1 107 ? -15.950 -0.287 16.474 1.00 85.12 107 GLN A N 1
ATOM 797 C CA . GLN A 1 107 ? -14.651 -0.949 16.612 1.00 85.12 107 GLN A CA 1
ATOM 798 C C . GLN A 1 107 ? -14.429 -1.989 15.502 1.00 85.12 107 GLN A C 1
ATOM 800 O O . GLN A 1 107 ? -13.334 -2.070 14.953 1.00 85.12 107 GLN A O 1
ATOM 805 N N . THR A 1 108 ? -15.466 -2.755 15.155 1.00 87.31 108 THR A N 1
ATOM 806 C CA . THR A 1 108 ? -15.407 -3.763 14.090 1.00 87.31 108 THR A CA 1
ATOM 807 C C . THR A 1 108 ? -15.100 -3.118 12.743 1.00 87.31 108 THR A C 1
ATOM 809 O O . THR A 1 108 ? -14.133 -3.511 12.100 1.00 87.31 108 THR A O 1
ATOM 812 N N . GLU A 1 109 ? -15.808 -2.044 12.376 1.00 88.62 109 GLU A N 1
ATOM 813 C CA . GLU A 1 109 ? -15.513 -1.291 11.149 1.00 88.62 109 GLU A CA 1
ATOM 814 C C . GLU A 1 109 ? -14.094 -0.708 11.150 1.00 88.62 109 GLU A C 1
ATOM 816 O O . GLU A 1 109 ? -13.434 -0.684 10.112 1.00 88.62 109 GLU A O 1
ATOM 821 N N . ALA A 1 110 ? -13.594 -0.249 12.302 1.00 90.31 110 ALA A N 1
ATOM 822 C CA . ALA A 1 110 ? -12.227 0.251 12.410 1.00 90.31 110 ALA A CA 1
ATOM 823 C C . ALA A 1 110 ? -11.187 -0.853 12.155 1.00 90.31 110 ALA A C 1
ATOM 825 O O . ALA A 1 110 ? -10.177 -0.593 11.500 1.00 90.31 110 ALA A O 1
ATOM 826 N N . PHE A 1 111 ? -11.430 -2.086 12.607 1.00 90.19 111 PHE A N 1
ATOM 827 C CA . PHE A 1 111 ? -10.547 -3.214 12.305 1.00 90.19 111 PHE A CA 1
ATOM 828 C C . PHE A 1 111 ? -10.659 -3.695 10.857 1.00 90.19 111 PHE A C 1
ATOM 830 O O . PHE A 1 111 ? -9.622 -3.975 10.260 1.00 90.19 111 PHE A O 1
ATOM 837 N N . SER A 1 112 ? -11.845 -3.669 10.244 1.00 89.31 112 SER A N 1
ATOM 838 C CA . SER A 1 112 ? -11.984 -3.937 8.804 1.00 89.31 112 SER A CA 1
ATOM 839 C C . SER A 1 112 ? -11.197 -2.921 7.958 1.00 89.31 112 SER A C 1
ATOM 841 O O . SER A 1 112 ? -10.639 -3.263 6.919 1.00 89.31 112 SER A O 1
ATOM 843 N N . ARG A 1 113 ? -11.050 -1.664 8.415 1.00 90.94 113 ARG A N 1
ATOM 844 C CA . ARG A 1 113 ? -10.146 -0.683 7.772 1.00 90.94 113 ARG A CA 1
ATOM 845 C C . ARG A 1 113 ? -8.674 -1.060 7.924 1.00 90.94 113 ARG A C 1
ATOM 847 O O . ARG A 1 113 ? -7.907 -0.887 6.981 1.00 90.94 113 ARG A O 1
ATOM 854 N N . ILE A 1 114 ? -8.268 -1.552 9.094 1.00 93.44 114 ILE A N 1
ATOM 855 C CA . ILE A 1 114 ? -6.890 -2.014 9.332 1.00 93.44 114 ILE A CA 1
ATOM 856 C C . ILE A 1 114 ? -6.571 -3.211 8.429 1.00 93.44 114 ILE A C 1
ATOM 858 O O . ILE A 1 114 ? -5.488 -3.256 7.849 1.00 93.44 114 ILE A O 1
ATOM 862 N N . GLU A 1 115 ? -7.516 -4.131 8.259 1.00 92.38 115 GLU A N 1
ATOM 863 C CA . GLU A 1 115 ? -7.402 -5.261 7.337 1.00 92.38 115 GLU A CA 1
ATOM 864 C C . GLU A 1 115 ? -7.313 -4.807 5.871 1.00 92.38 115 GLU A C 1
ATOM 866 O O . GLU A 1 115 ? -6.385 -5.197 5.162 1.00 92.38 115 GLU A O 1
ATOM 871 N N . ALA A 1 116 ? -8.207 -3.925 5.416 1.00 92.06 116 ALA A N 1
ATOM 872 C CA . ALA A 1 116 ? -8.138 -3.373 4.062 1.00 92.06 116 ALA A CA 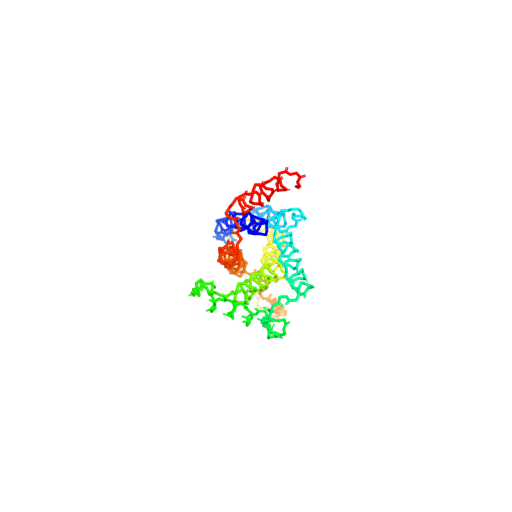1
ATOM 873 C C . ALA A 1 116 ? -6.791 -2.671 3.806 1.00 92.06 116 ALA A C 1
ATOM 875 O O . ALA A 1 116 ? -6.174 -2.849 2.754 1.00 92.06 116 ALA A O 1
ATOM 876 N N . ALA A 1 117 ? -6.285 -1.920 4.792 1.00 94.75 117 ALA A N 1
ATOM 877 C CA . ALA A 1 117 ? -4.959 -1.318 4.724 1.00 94.75 117 ALA A CA 1
ATOM 878 C C . ALA A 1 117 ? -3.846 -2.372 4.636 1.00 94.75 117 ALA A C 1
ATOM 880 O O . ALA A 1 117 ? -2.900 -2.187 3.872 1.00 94.75 117 ALA A O 1
ATOM 881 N N . TYR A 1 118 ? -3.950 -3.471 5.387 1.00 94.69 118 TYR A N 1
ATOM 882 C CA . TYR A 1 118 ? -2.988 -4.571 5.339 1.00 94.69 118 TYR A CA 1
ATOM 883 C C . TYR A 1 118 ? -2.917 -5.186 3.937 1.00 94.69 118 TYR A C 1
ATOM 885 O O . TYR A 1 118 ? -1.828 -5.254 3.365 1.00 94.69 118 TYR A O 1
ATOM 893 N N . HIS A 1 119 ? -4.062 -5.535 3.344 1.00 93.75 119 HIS A N 1
ATOM 894 C CA . HIS A 1 119 ? -4.111 -6.095 1.991 1.00 93.75 119 HIS A CA 1
ATOM 895 C C . HIS A 1 119 ? -3.638 -5.105 0.923 1.00 93.75 119 HIS A C 1
ATOM 897 O O . HIS A 1 119 ? -2.906 -5.495 0.019 1.00 93.75 119 HIS A O 1
ATOM 903 N N . ALA A 1 120 ? -3.972 -3.817 1.046 1.00 94.50 120 ALA A N 1
ATOM 904 C CA . ALA A 1 120 ? -3.472 -2.793 0.131 1.00 94.50 120 ALA A CA 1
ATOM 905 C C . ALA A 1 120 ? -1.940 -2.674 0.175 1.00 94.50 120 ALA A C 1
ATOM 907 O O . ALA A 1 120 ? -1.285 -2.609 -0.867 1.00 94.50 120 ALA A O 1
ATOM 908 N N . VAL A 1 121 ? -1.350 -2.687 1.374 1.00 94.12 121 VAL A N 1
ATOM 909 C CA . VAL A 1 121 ? 0.111 -2.663 1.539 1.00 94.12 121 VAL A CA 1
ATOM 910 C C . VAL A 1 121 ? 0.740 -3.928 0.966 1.00 94.12 121 VAL A C 1
ATOM 912 O O . VAL A 1 121 ? 1.728 -3.821 0.242 1.00 94.12 121 VAL A O 1
ATOM 915 N N . LYS A 1 122 ? 0.165 -5.102 1.248 1.00 92.88 122 LYS A N 1
ATOM 916 C CA . LYS A 1 122 ? 0.657 -6.393 0.757 1.00 92.88 122 LYS A CA 1
ATOM 917 C C . LYS A 1 122 ? 0.619 -6.489 -0.761 1.00 92.88 122 LYS A C 1
ATOM 919 O O . LYS A 1 122 ? 1.646 -6.762 -1.364 1.00 92.88 122 LYS A O 1
ATOM 924 N N . LEU A 1 123 ? -0.500 -6.138 -1.386 1.00 93.62 123 LEU A N 1
ATOM 925 C CA . LEU A 1 123 ? -0.630 -6.131 -2.842 1.00 93.62 123 LEU A CA 1
ATOM 926 C C . LEU A 1 123 ? 0.336 -5.132 -3.508 1.00 93.62 123 LEU A C 1
ATOM 928 O O . LEU A 1 123 ? 0.926 -5.410 -4.552 1.00 93.62 123 LEU A O 1
ATOM 932 N N . SER A 1 124 ? 0.557 -3.970 -2.888 1.00 92.62 124 SER A N 1
ATOM 933 C CA . SER A 1 124 ? 1.563 -3.010 -3.355 1.00 92.62 124 SER A CA 1
ATOM 934 C C . SER A 1 124 ? 2.985 -3.588 -3.269 1.00 92.62 124 SER A C 1
ATOM 936 O O . SER A 1 124 ? 3.732 -3.532 -4.245 1.00 92.62 124 SER A O 1
ATOM 938 N N . GLN A 1 125 ? 3.333 -4.183 -2.123 1.00 90.81 125 GLN A N 1
ATOM 939 C CA . GLN A 1 125 ? 4.660 -4.720 -1.814 1.00 90.81 125 GLN A CA 1
ATOM 940 C C . GLN A 1 125 ? 5.006 -5.985 -2.611 1.00 90.81 125 GLN A C 1
ATOM 942 O O . GLN A 1 125 ? 6.118 -6.099 -3.111 1.00 90.81 125 GLN A O 1
ATOM 947 N N . GLU A 1 126 ? 4.091 -6.944 -2.683 1.00 90.62 126 GLU A N 1
ATOM 948 C CA . GLU A 1 126 ? 4.371 -8.311 -3.141 1.00 90.62 126 GLU A CA 1
ATOM 949 C C . GLU A 1 126 ? 4.040 -8.513 -4.621 1.00 90.62 126 GLU A C 1
ATOM 951 O O . GLU A 1 126 ? 4.533 -9.458 -5.230 1.00 90.62 126 GLU A O 1
ATOM 956 N N . HIS A 1 127 ? 3.254 -7.611 -5.216 1.00 91.44 127 HIS A N 1
ATOM 957 C CA . HIS A 1 127 ? 2.792 -7.756 -6.592 1.00 91.44 127 HIS A CA 1
ATOM 958 C C . HIS A 1 127 ? 3.164 -6.553 -7.472 1.00 91.44 127 HIS A C 1
ATOM 960 O O . HIS A 1 127 ? 3.988 -6.675 -8.380 1.00 91.44 127 HIS A O 1
ATOM 966 N N . HIS A 1 128 ? 2.620 -5.359 -7.213 1.00 92.19 128 HIS A N 1
ATOM 967 C CA . HIS A 1 128 ? 2.815 -4.236 -8.140 1.00 92.19 128 HIS A CA 1
ATOM 968 C C . HIS A 1 128 ? 4.245 -3.672 -8.148 1.00 92.19 128 HIS A C 1
ATOM 970 O O . HIS A 1 128 ? 4.763 -3.371 -9.223 1.00 92.19 128 HIS A O 1
ATOM 976 N N . LEU A 1 129 ? 4.915 -3.534 -6.999 1.00 91.00 129 LEU A N 1
ATOM 977 C CA . LEU A 1 129 ? 6.306 -3.060 -6.985 1.00 91.00 129 LEU A CA 1
ATOM 978 C C . LEU A 1 129 ? 7.276 -4.038 -7.674 1.00 91.00 129 LEU A C 1
ATOM 980 O O . LEU A 1 129 ? 8.044 -3.573 -8.519 1.00 91.00 129 LEU A O 1
ATOM 984 N N . PRO A 1 130 ? 7.220 -5.361 -7.421 1.00 90.62 130 PRO A N 1
ATOM 985 C CA . PRO A 1 130 ? 8.023 -6.334 -8.156 1.00 90.62 130 PRO A CA 1
ATOM 986 C C . PRO A 1 130 ? 7.797 -6.296 -9.668 1.00 90.62 130 PRO A C 1
ATOM 988 O O . PRO A 1 130 ? 8.768 -6.302 -10.420 1.00 90.62 130 PRO A O 1
ATOM 991 N N . LEU A 1 131 ? 6.545 -6.189 -10.128 1.00 91.00 131 LEU A N 1
ATOM 992 C CA . LEU A 1 131 ? 6.242 -6.093 -11.561 1.00 91.00 131 LEU A CA 1
ATOM 993 C C . LEU A 1 131 ? 6.783 -4.800 -12.187 1.00 91.00 131 LEU A C 1
ATOM 995 O O . LEU A 1 131 ? 7.342 -4.833 -13.282 1.00 91.00 131 LEU A O 1
ATOM 999 N N . CYS A 1 132 ? 6.688 -3.676 -11.472 1.00 90.62 132 CYS A N 1
ATOM 1000 C CA . CYS A 1 132 ? 7.305 -2.415 -11.883 1.00 90.62 132 CYS A CA 1
ATOM 1001 C C . CYS A 1 132 ? 8.827 -2.561 -12.037 1.00 90.62 132 CYS A C 1
ATOM 1003 O O . CYS A 1 132 ? 9.382 -2.231 -13.086 1.00 90.62 132 CYS A O 1
ATOM 1005 N N . ILE A 1 133 ? 9.498 -3.108 -11.019 1.00 89.56 133 ILE A N 1
ATOM 1006 C CA . ILE A 1 133 ? 10.949 -3.334 -11.028 1.00 89.56 133 ILE A CA 1
ATOM 1007 C C . ILE A 1 133 ? 11.342 -4.273 -12.172 1.00 89.56 133 ILE A C 1
ATOM 1009 O O . ILE A 1 133 ? 12.278 -3.971 -12.911 1.00 89.56 133 ILE A O 1
ATOM 1013 N N . HIS A 1 134 ? 10.610 -5.373 -12.356 1.00 89.94 134 HIS A N 1
ATOM 1014 C CA . HIS A 1 134 ? 10.866 -6.348 -13.411 1.00 89.94 134 HIS A CA 1
ATOM 1015 C C . HIS A 1 134 ? 10.768 -5.724 -14.809 1.00 89.94 134 HIS A C 1
ATOM 1017 O O . HIS A 1 134 ? 11.648 -5.949 -15.640 1.00 89.94 134 HIS A O 1
ATOM 1023 N N . ALA A 1 135 ? 9.742 -4.906 -15.063 1.00 87.62 135 ALA A N 1
ATOM 1024 C CA . ALA A 1 135 ? 9.578 -4.213 -16.339 1.00 87.62 135 ALA A CA 1
ATOM 1025 C C . ALA A 1 135 ? 10.740 -3.239 -16.617 1.00 87.62 135 ALA A C 1
ATOM 1027 O O . ALA A 1 135 ? 11.294 -3.228 -17.716 1.00 87.62 135 ALA A O 1
ATOM 1028 N N . ILE A 1 136 ? 11.169 -2.462 -15.615 1.00 86.25 136 ILE A N 1
ATOM 1029 C CA . ILE A 1 136 ? 12.292 -1.519 -15.765 1.00 86.25 136 ILE A CA 1
ATOM 1030 C C . ILE A 1 136 ? 13.618 -2.267 -15.965 1.00 86.25 136 ILE A C 1
ATOM 1032 O O . ILE A 1 136 ? 14.416 -1.872 -16.816 1.00 86.25 136 ILE A O 1
ATOM 1036 N N . ASP A 1 137 ? 13.858 -3.347 -15.218 1.00 86.12 137 ASP A N 1
ATOM 1037 C CA . ASP A 1 137 ? 15.068 -4.165 -15.355 1.00 86.12 137 ASP A CA 1
ATOM 1038 C C . ASP A 1 137 ? 15.131 -4.858 -16.723 1.00 86.12 137 ASP A C 1
ATOM 1040 O O . ASP A 1 137 ? 16.184 -4.893 -17.365 1.00 86.12 137 ASP A O 1
ATOM 1044 N N . HIS A 1 138 ? 13.993 -5.347 -17.225 1.00 84.62 138 HIS A N 1
ATOM 1045 C CA . HIS A 1 138 ? 13.900 -5.892 -18.575 1.00 84.62 138 HIS A CA 1
ATOM 1046 C C . HIS A 1 138 ? 14.283 -4.845 -19.634 1.00 84.62 138 HIS A C 1
ATOM 1048 O O . HIS A 1 138 ? 15.150 -5.105 -20.471 1.00 84.62 138 HIS A O 1
ATOM 1054 N N . LEU A 1 139 ? 13.747 -3.626 -19.531 1.00 81.88 139 LEU A N 1
ATOM 1055 C CA . LEU A 1 139 ? 14.119 -2.515 -20.412 1.00 81.88 139 LEU A CA 1
ATOM 1056 C C . LEU A 1 139 ? 15.603 -2.139 -20.296 1.00 81.88 139 LEU A C 1
ATOM 1058 O O . LEU A 1 139 ? 16.254 -1.876 -21.307 1.00 81.88 139 LEU A O 1
ATOM 1062 N N . ALA A 1 140 ? 16.170 -2.148 -19.087 1.00 82.50 140 ALA A N 1
ATOM 1063 C CA . ALA A 1 140 ? 17.596 -1.906 -18.873 1.00 82.50 140 ALA A CA 1
ATOM 1064 C C . ALA A 1 140 ? 18.469 -2.991 -19.530 1.00 82.50 140 ALA A C 1
ATOM 1066 O O . ALA A 1 140 ? 19.525 -2.690 -20.090 1.00 82.50 140 ALA A O 1
ATOM 1067 N N . ARG A 1 141 ? 18.035 -4.260 -19.502 1.00 83.31 141 ARG A N 1
ATOM 1068 C CA . ARG A 1 141 ? 18.694 -5.369 -20.214 1.00 83.31 141 ARG A CA 1
ATOM 1069 C C . ARG A 1 141 ? 1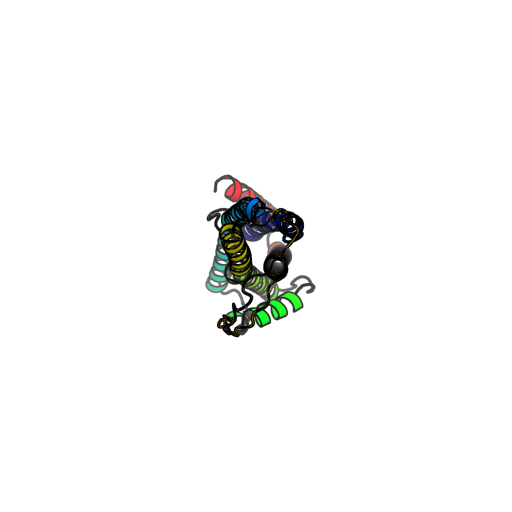8.662 -5.171 -21.727 1.00 83.31 141 ARG A C 1
ATOM 1071 O O . ARG A 1 141 ? 19.731 -5.223 -22.333 1.00 83.31 141 ARG A O 1
ATOM 1078 N N . ILE A 1 142 ? 17.500 -4.878 -22.315 1.00 79.69 142 ILE A N 1
ATOM 1079 C CA . ILE A 1 142 ? 17.382 -4.601 -23.759 1.00 79.69 142 ILE A CA 1
ATOM 1080 C C . ILE A 1 142 ? 18.303 -3.441 -24.157 1.00 79.69 142 ILE A C 1
ATOM 1082 O O . ILE A 1 142 ? 19.104 -3.564 -25.081 1.00 79.69 142 ILE A O 1
ATOM 1086 N N . ALA A 1 143 ? 18.259 -2.340 -23.405 1.00 77.12 143 ALA A N 1
ATOM 1087 C CA . ALA A 1 143 ? 19.062 -1.148 -23.654 1.00 77.12 143 ALA A CA 1
ATOM 1088 C C . ALA A 1 143 ? 20.584 -1.405 -23.652 1.00 77.12 143 ALA A C 1
ATOM 1090 O O . ALA A 1 143 ? 21.325 -0.753 -24.390 1.00 77.12 143 ALA A O 1
ATOM 1091 N N . ARG A 1 144 ? 21.060 -2.366 -22.846 1.00 77.00 144 ARG A N 1
ATOM 1092 C CA . ARG A 1 144 ? 22.469 -2.804 -22.834 1.00 77.00 144 ARG A CA 1
ATOM 1093 C C . ARG A 1 144 ? 22.839 -3.666 -24.037 1.00 77.00 144 ARG A C 1
ATOM 1095 O O . ARG A 1 144 ? 23.982 -3.615 -24.482 1.00 77.00 144 ARG A O 1
ATOM 1102 N N . LEU A 1 145 ? 21.898 -4.478 -24.517 1.00 75.81 145 LEU A N 1
ATOM 1103 C CA . LEU A 1 145 ? 22.104 -5.437 -25.604 1.00 75.81 145 LEU A CA 1
ATOM 1104 C C . LEU A 1 145 ? 21.891 -4.823 -26.994 1.00 75.81 145 LEU A C 1
ATOM 1106 O O . LEU A 1 145 ? 22.333 -5.413 -27.981 1.00 75.81 145 LEU A O 1
ATOM 1110 N N . ALA A 1 146 ? 21.258 -3.648 -27.080 1.00 66.38 146 ALA A N 1
ATOM 1111 C CA . ALA A 1 146 ? 21.047 -2.926 -28.329 1.00 66.38 146 ALA A CA 1
ATOM 1112 C C . ALA A 1 146 ? 22.391 -2.720 -29.071 1.00 66.38 146 ALA A C 1
ATOM 1114 O O . ALA A 1 146 ? 23.288 -2.037 -28.560 1.00 66.38 146 ALA A O 1
ATOM 1115 N N . PRO A 1 147 ? 22.575 -3.318 -30.265 1.00 54.66 147 PRO A N 1
ATOM 1116 C CA . PRO A 1 147 ? 23.853 -3.300 -30.961 1.00 54.66 147 PRO A CA 1
ATOM 1117 C C . PRO A 1 147 ? 24.230 -1.878 -31.377 1.00 54.66 147 PRO A C 1
ATOM 1119 O O . PRO A 1 147 ? 23.384 -1.078 -31.775 1.00 54.66 147 PRO A O 1
ATOM 1122 N N . HIS A 1 148 ? 25.530 -1.573 -31.341 1.00 53.97 148 HIS A N 1
ATOM 1123 C CA . HIS A 1 148 ? 26.102 -0.324 -31.837 1.00 53.97 148 HIS A CA 1
ATOM 1124 C C . HIS A 1 148 ? 25.732 -0.083 -33.312 1.00 53.97 148 HIS A C 1
ATOM 1126 O O . HIS A 1 148 ? 26.492 -0.412 -34.225 1.00 53.97 148 HIS A O 1
ATOM 1132 N N . HIS A 1 149 ? 24.601 0.556 -33.589 1.00 43.19 149 HIS A N 1
ATOM 1133 C CA . HIS A 1 149 ? 24.398 1.224 -34.863 1.00 43.19 149 HIS A CA 1
ATOM 1134 C C . HIS A 1 149 ? 25.208 2.517 -34.846 1.00 43.19 149 HIS A C 1
ATOM 1136 O O . HIS A 1 149 ? 24.697 3.620 -34.672 1.00 43.19 149 HIS A O 1
ATOM 1142 N N . ALA A 1 150 ? 26.520 2.364 -35.056 1.00 43.19 150 ALA A N 1
ATOM 1143 C CA . ALA A 1 150 ? 27.317 3.425 -35.642 1.00 43.19 150 ALA A CA 1
ATOM 1144 C C . ALA A 1 150 ? 26.532 3.973 -36.848 1.00 43.19 150 ALA A C 1
ATOM 1146 O O . ALA A 1 150 ? 26.008 3.172 -37.632 1.00 43.19 150 ALA A O 1
ATOM 1147 N N . PRO A 1 151 ? 26.413 5.301 -37.011 1.00 39.41 151 PRO A N 1
ATOM 1148 C CA . PRO A 1 151 ? 25.632 5.865 -38.096 1.00 39.41 151 PRO A CA 1
ATOM 1149 C C . PRO A 1 151 ? 26.184 5.301 -39.402 1.00 39.41 151 PRO A C 1
ATOM 1151 O O . PRO A 1 151 ? 27.347 5.535 -39.749 1.00 39.41 151 PRO A O 1
ATOM 1154 N N . ARG A 1 152 ? 25.367 4.514 -40.112 1.00 43.12 152 ARG A N 1
ATOM 1155 C CA . ARG A 1 152 ? 25.667 4.059 -41.469 1.00 43.12 152 ARG A CA 1
ATOM 1156 C C . ARG A 1 152 ? 25.881 5.321 -42.298 1.00 43.12 152 ARG A C 1
ATOM 1158 O O . ARG A 1 152 ? 24.928 5.938 -42.764 1.00 43.12 152 ARG A O 1
ATOM 1165 N N . ARG A 1 153 ? 27.144 5.728 -42.470 1.00 40.12 153 ARG A N 1
ATOM 1166 C CA . ARG A 1 153 ? 27.534 6.721 -43.471 1.00 40.12 153 ARG A CA 1
ATOM 1167 C C . ARG A 1 153 ? 26.908 6.256 -44.776 1.00 40.12 153 ARG A C 1
ATOM 1169 O O . ARG A 1 153 ? 27.256 5.183 -45.267 1.00 40.12 153 ARG A O 1
ATOM 1176 N N . HIS A 1 154 ? 25.981 7.045 -45.311 1.00 39.16 154 HIS A N 1
ATOM 1177 C CA . HIS A 1 154 ? 25.410 6.841 -46.633 1.00 39.16 154 HIS A CA 1
ATOM 1178 C C . HIS A 1 154 ? 26.543 6.773 -47.660 1.00 39.16 154 HIS A C 1
ATOM 1180 O O . HIS A 1 154 ? 26.996 7.789 -48.188 1.00 39.16 154 HIS A O 1
ATOM 1186 N N . ARG A 1 155 ? 27.021 5.564 -47.960 1.00 37.34 155 ARG A N 1
ATOM 1187 C CA . ARG A 1 155 ? 27.892 5.336 -49.102 1.00 37.34 155 ARG A CA 1
ATOM 1188 C C . ARG A 1 155 ? 26.972 5.221 -50.308 1.00 37.34 155 ARG A C 1
ATOM 1190 O O . ARG A 1 155 ? 26.385 4.178 -50.574 1.00 37.34 155 ARG A O 1
ATOM 1197 N N . ARG A 1 156 ? 26.782 6.357 -50.984 1.00 43.53 156 ARG A N 1
ATOM 1198 C CA . ARG A 1 156 ? 26.142 6.425 -52.298 1.00 43.53 156 ARG A CA 1
ATOM 1199 C C . ARG A 1 156 ? 26.764 5.377 -53.228 1.00 43.53 156 ARG A C 1
ATOM 1201 O O . ARG A 1 156 ? 27.971 5.392 -53.444 1.00 43.53 156 ARG A O 1
ATOM 1208 N N . GLY A 1 157 ? 25.894 4.562 -53.822 1.00 39.19 157 GLY A N 1
ATOM 1209 C CA . GLY A 1 157 ? 26.098 3.902 -55.110 1.00 39.19 157 GLY A CA 1
ATOM 1210 C C . GLY A 1 157 ? 26.733 2.514 -55.067 1.00 39.19 157 GLY A C 1
ATOM 1211 O O . GLY A 1 157 ? 27.947 2.403 -54.957 1.00 39.19 157 GLY A O 1
ATOM 1212 N N . ARG A 1 158 ? 25.927 1.467 -55.304 1.00 34.69 158 ARG A N 1
ATOM 1213 C CA . ARG A 1 158 ? 25.900 0.713 -56.579 1.00 34.69 158 ARG A CA 1
ATOM 1214 C C . ARG A 1 158 ? 24.769 -0.331 -56.548 1.00 34.69 158 ARG A C 1
ATOM 1216 O O . ARG A 1 158 ? 24.622 -1.047 -55.568 1.00 34.69 158 ARG A O 1
ATOM 1223 N N . LYS A 1 159 ? 23.971 -0.392 -57.620 1.00 44.88 159 LYS A N 1
ATOM 1224 C CA . LYS A 1 159 ? 22.970 -1.443 -57.883 1.00 44.88 159 LYS A CA 1
ATOM 1225 C C . LYS A 1 159 ? 23.641 -2.819 -57.995 1.00 44.88 159 LYS A C 1
ATOM 1227 O O . LYS A 1 159 ? 24.613 -2.924 -58.739 1.00 44.88 159 LYS A O 1
ATOM 1232 N N . ALA A 1 160 ? 23.037 -3.846 -57.402 1.00 35.69 160 ALA A N 1
ATOM 1233 C CA . ALA A 1 160 ? 22.893 -5.180 -57.992 1.00 35.69 160 ALA A CA 1
ATOM 1234 C C . ALA A 1 160 ? 21.806 -5.955 -57.229 1.00 35.69 160 ALA A C 1
ATOM 1236 O O . ALA A 1 160 ? 21.769 -5.934 -56.003 1.00 35.69 160 ALA A O 1
ATOM 1237 N N . ALA A 1 161 ? 20.903 -6.573 -57.983 1.00 42.00 161 ALA A N 1
ATOM 1238 C CA . ALA A 1 161 ? 19.850 -7.448 -57.500 1.00 42.00 161 ALA A CA 1
ATOM 1239 C C . ALA A 1 161 ? 20.417 -8.827 -57.134 1.00 42.00 161 ALA A C 1
ATOM 1241 O O . ALA A 1 161 ? 21.290 -9.317 -57.843 1.00 42.00 161 ALA A O 1
ATOM 1242 N N . HIS A 1 162 ? 19.877 -9.452 -56.090 1.00 36.22 162 HIS A N 1
ATOM 1243 C CA . HIS A 1 162 ? 19.365 -10.821 -56.145 1.00 36.22 162 HIS A CA 1
ATOM 1244 C C . HIS A 1 162 ? 18.554 -11.121 -54.882 1.00 36.22 162 HIS A C 1
ATOM 1246 O O . HIS A 1 162 ? 18.957 -10.815 -53.764 1.00 36.22 162 HIS A O 1
ATOM 1252 N N . SER A 1 163 ? 17.370 -11.666 -55.126 1.00 42.66 163 SER A N 1
ATOM 1253 C CA . SER A 1 163 ? 16.494 -12.357 -54.194 1.00 42.66 163 SER A CA 1
ATOM 1254 C C . SER A 1 163 ? 17.204 -13.547 -53.556 1.00 42.66 163 SER A C 1
ATOM 1256 O O . SER A 1 163 ? 17.756 -14.359 -54.293 1.00 42.66 163 SER A O 1
ATOM 1258 N N . ASP A 1 164 ? 17.082 -13.702 -52.242 1.00 33.88 164 ASP A N 1
ATOM 1259 C CA . ASP A 1 164 ? 16.823 -15.021 -51.674 1.00 33.88 164 ASP A CA 1
ATOM 1260 C C . ASP A 1 164 ? 16.057 -14.888 -50.360 1.00 33.88 164 ASP A C 1
ATOM 1262 O O . ASP A 1 164 ? 16.365 -14.063 -49.498 1.00 33.88 164 ASP A O 1
ATOM 1266 N N . ALA A 1 165 ? 14.981 -15.662 -50.284 1.00 46.59 165 ALA A N 1
ATOM 1267 C CA . ALA A 1 165 ? 14.094 -15.758 -49.149 1.00 46.59 165 ALA A CA 1
ATOM 1268 C C . ALA A 1 165 ? 14.710 -16.710 -48.122 1.00 46.59 165 ALA A C 1
ATOM 1270 O O . ALA A 1 165 ? 14.747 -17.920 -48.325 1.00 46.59 165 ALA A O 1
ATOM 1271 N N . THR A 1 166 ? 15.134 -16.164 -46.993 1.00 37.38 166 THR A N 1
ATOM 1272 C CA . THR A 1 166 ? 15.346 -16.925 -45.762 1.00 37.38 166 THR A CA 1
ATOM 1273 C C . THR A 1 166 ? 14.474 -16.286 -44.702 1.00 37.38 166 THR A C 1
ATOM 1275 O O . THR A 1 166 ? 14.786 -15.211 -44.197 1.00 37.38 166 THR A O 1
ATOM 1278 N N . GLY A 1 167 ? 13.329 -16.921 -44.442 1.00 40.97 167 GLY A N 1
ATOM 1279 C CA . GLY A 1 167 ? 12.494 -16.606 -43.295 1.00 40.97 167 GLY A CA 1
ATOM 1280 C C . GLY A 1 167 ? 13.293 -16.879 -42.030 1.00 40.97 167 GLY A C 1
ATOM 1281 O O . GLY A 1 167 ? 13.559 -18.034 -41.702 1.00 40.97 167 GLY A O 1
ATOM 1282 N N . GLU A 1 168 ? 13.712 -15.814 -41.359 1.00 33.81 168 GLU A N 1
ATOM 1283 C CA . GLU A 1 168 ? 14.161 -15.908 -39.979 1.00 33.81 168 GLU A CA 1
ATOM 1284 C C . GLU A 1 168 ? 12.936 -16.223 -39.110 1.00 33.81 168 GLU A C 1
ATOM 1286 O O . GLU A 1 168 ? 11.858 -15.666 -39.351 1.00 33.81 168 GLU A O 1
ATOM 1291 N N . PRO A 1 169 ? 13.054 -17.136 -38.132 1.00 36.09 169 PRO A N 1
ATOM 1292 C CA . PRO A 1 169 ? 11.975 -17.378 -37.197 1.00 36.09 169 PRO A CA 1
ATOM 1293 C C . PRO A 1 169 ? 11.758 -16.079 -36.425 1.00 36.09 169 PRO A C 1
ATOM 1295 O O . PRO A 1 169 ? 12.639 -15.633 -35.689 1.00 36.09 169 PRO A O 1
ATOM 1298 N N . GLN A 1 170 ? 10.592 -15.462 -36.616 1.00 36.19 170 GLN A N 1
ATOM 1299 C CA . GLN A 1 170 ? 10.072 -14.490 -35.670 1.00 36.19 170 GLN A CA 1
ATOM 1300 C C . GLN A 1 170 ? 9.965 -15.233 -34.340 1.00 36.19 170 GLN A C 1
ATOM 1302 O O . GLN A 1 170 ? 9.026 -15.994 -34.119 1.00 36.19 170 GLN A O 1
ATOM 1307 N N . MET A 1 171 ? 10.974 -15.073 -33.480 1.00 35.31 171 M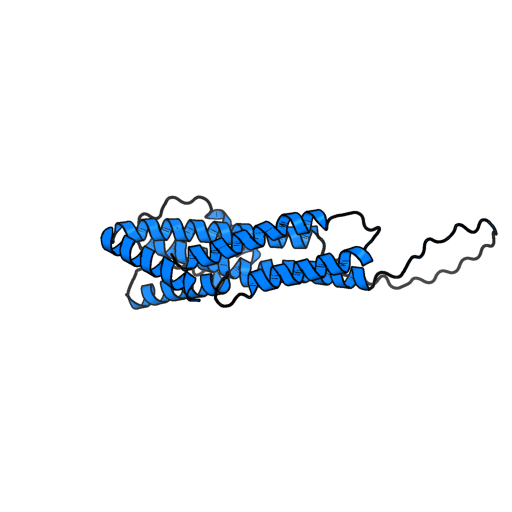ET A N 1
ATOM 1308 C CA . MET A 1 171 ? 10.730 -15.185 -32.056 1.00 35.31 171 MET A CA 1
ATOM 1309 C C . MET A 1 171 ? 9.614 -14.185 -31.793 1.00 35.31 171 MET A C 1
ATOM 1311 O O . MET A 1 171 ? 9.808 -12.978 -31.933 1.00 35.31 171 MET A O 1
ATOM 1315 N N . GLU A 1 172 ? 8.430 -14.701 -31.490 1.00 36.38 172 GLU A N 1
ATOM 1316 C CA . GLU A 1 172 ? 7.493 -14.006 -30.628 1.00 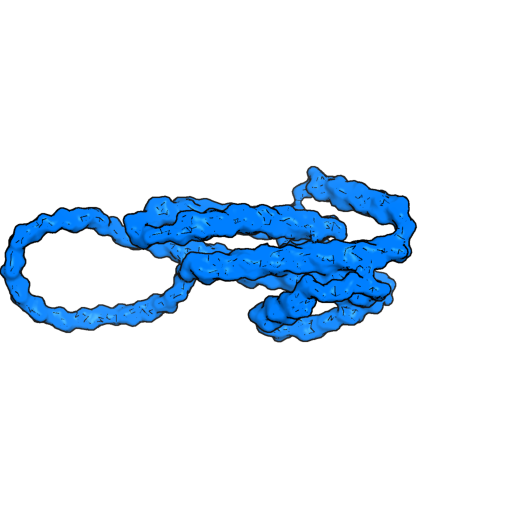36.38 172 GLU A CA 1
ATOM 1317 C C . GLU A 1 172 ? 8.260 -13.760 -29.320 1.00 36.38 172 GLU A C 1
ATOM 1319 O O . GLU A 1 172 ? 8.204 -14.547 -28.379 1.00 36.38 172 GLU A O 1
ATOM 1324 N N . GLU A 1 173 ? 9.086 -12.708 -29.294 1.00 43.69 173 GLU A N 1
ATOM 1325 C CA . GLU A 1 173 ? 9.359 -11.998 -28.059 1.00 43.69 173 GLU A CA 1
ATOM 1326 C C . GLU A 1 173 ? 7.972 -11.594 -27.578 1.00 43.69 173 GLU A C 1
ATOM 1328 O O . GLU A 1 173 ? 7.359 -10.667 -28.114 1.00 43.69 173 GLU A O 1
ATOM 1333 N N . GLU A 1 174 ? 7.432 -12.352 -26.619 1.00 40.44 174 GLU A N 1
ATOM 1334 C CA . GLU A 1 174 ? 6.444 -11.807 -25.702 1.00 40.44 174 GLU A CA 1
ATOM 1335 C C . GLU A 1 174 ? 6.949 -10.406 -25.367 1.00 40.44 174 GLU A C 1
ATOM 1337 O O . GLU A 1 174 ? 8.075 -10.252 -24.889 1.00 40.44 174 GLU A O 1
ATOM 1342 N N . ALA A 1 175 ? 6.179 -9.384 -25.740 1.00 46.88 175 ALA A N 1
ATOM 1343 C CA . ALA A 1 175 ? 6.511 -7.995 -25.483 1.00 46.88 175 ALA A CA 1
ATOM 1344 C C . ALA A 1 175 ? 6.472 -7.780 -23.963 1.00 46.88 175 ALA A C 1
ATOM 1346 O O . ALA A 1 175 ? 5.487 -7.307 -23.410 1.00 46.88 175 ALA A O 1
ATOM 1347 N N . VAL A 1 176 ? 7.509 -8.236 -23.268 1.00 52.88 176 VAL A N 1
ATOM 1348 C CA . VAL A 1 176 ? 7.627 -8.176 -21.821 1.00 52.88 176 VAL A CA 1
ATOM 1349 C C . VAL A 1 176 ? 8.233 -6.824 -21.485 1.00 52.88 176 VAL A C 1
ATOM 1351 O O . VAL A 1 176 ? 9.364 -6.538 -21.853 1.00 52.88 176 VAL A O 1
ATOM 1354 N N . GLY A 1 177 ? 7.497 -5.994 -20.748 1.00 61.69 177 GLY A N 1
ATOM 1355 C CA . GLY A 1 177 ? 8.037 -4.803 -20.103 1.00 61.69 177 GLY A CA 1
ATOM 1356 C C . GLY A 1 177 ? 8.056 -3.576 -21.002 1.00 61.69 177 GLY A C 1
ATOM 1357 O O . GLY A 1 177 ? 9.091 -3.198 -21.548 1.00 61.69 177 GLY A O 1
ATOM 1358 N N . SER A 1 178 ? 6.924 -2.879 -21.075 1.00 80.62 178 SER A N 1
ATOM 1359 C CA . SER A 1 178 ? 6.883 -1.497 -21.561 1.00 80.62 178 SER A CA 1
ATOM 1360 C C . SER A 1 178 ? 7.086 -0.487 -20.421 1.00 80.62 178 SER A C 1
ATOM 1362 O O . SER A 1 178 ? 6.835 -0.760 -19.244 1.00 80.62 178 SER A O 1
ATOM 1364 N N . MET A 1 179 ? 7.530 0.731 -20.753 1.00 82.25 179 MET A N 1
ATOM 1365 C CA . MET A 1 179 ? 7.573 1.823 -19.765 1.00 82.25 179 MET A CA 1
ATOM 1366 C C . MET A 1 179 ? 6.187 2.167 -19.227 1.00 82.25 179 MET A C 1
ATOM 1368 O O . MET A 1 179 ? 6.061 2.581 -18.074 1.00 82.25 179 MET A O 1
ATOM 1372 N N . ASP A 1 180 ? 5.162 2.005 -20.062 1.00 85.44 180 ASP A N 1
ATOM 1373 C CA . ASP A 1 180 ? 3.777 2.267 -19.693 1.00 85.44 180 ASP A CA 1
ATOM 1374 C C . ASP A 1 180 ? 3.259 1.212 -18.709 1.00 85.44 180 ASP A C 1
ATOM 1376 O O . ASP A 1 180 ? 2.580 1.564 -17.744 1.00 85.44 180 ASP A O 1
ATOM 1380 N N . GLU A 1 181 ? 3.648 -0.056 -18.865 1.00 87.25 181 GLU A N 1
ATOM 1381 C CA . GLU A 1 181 ? 3.398 -1.110 -17.872 1.00 87.25 181 GLU A CA 1
ATOM 1382 C C . GLU A 1 181 ? 4.104 -0.821 -16.548 1.00 87.25 181 GLU A C 1
ATOM 1384 O O . GLU A 1 181 ? 3.458 -0.814 -15.498 1.00 87.25 181 GLU A O 1
ATOM 1389 N N . ALA A 1 182 ? 5.407 -0.511 -16.581 1.00 88.75 182 ALA A N 1
ATOM 1390 C CA . ALA A 1 182 ? 6.166 -0.168 -15.376 1.00 88.75 182 ALA A CA 1
ATOM 1391 C C . ALA A 1 182 ? 5.511 0.996 -14.617 1.00 88.75 182 ALA A C 1
ATOM 1393 O O . ALA A 1 182 ? 5.312 0.948 -13.400 1.00 88.75 182 ALA A O 1
ATOM 1394 N N . ARG A 1 183 ? 5.110 2.036 -15.354 1.00 89.75 183 ARG A N 1
ATOM 1395 C CA . ARG A 1 183 ? 4.402 3.187 -14.801 1.00 89.75 183 ARG A CA 1
ATOM 1396 C C . ARG A 1 183 ? 3.042 2.807 -14.233 1.00 89.75 183 ARG A C 1
ATOM 1398 O O . ARG A 1 183 ? 2.719 3.248 -13.135 1.00 89.75 183 ARG A O 1
ATOM 1405 N N . THR A 1 184 ? 2.270 1.989 -14.941 1.00 92.56 184 THR A N 1
ATOM 1406 C CA . THR A 1 184 ? 0.964 1.511 -14.469 1.00 92.56 184 THR A CA 1
ATOM 1407 C C . THR A 1 184 ? 1.113 0.794 -13.133 1.00 92.56 184 THR A C 1
ATOM 1409 O O . THR A 1 184 ? 0.382 1.086 -12.187 1.00 92.56 184 THR A O 1
ATOM 1412 N N . HIS A 1 185 ? 2.104 -0.086 -13.007 1.00 93.12 185 HIS A N 1
ATOM 1413 C CA . HIS A 1 185 ? 2.378 -0.786 -11.759 1.00 93.12 185 HIS A CA 1
ATOM 1414 C C . HIS A 1 185 ? 2.849 0.150 -10.636 1.00 93.12 185 HIS A C 1
ATOM 1416 O O . HIS A 1 185 ? 2.354 0.030 -9.513 1.00 93.12 185 HIS A O 1
ATOM 1422 N N . LEU A 1 186 ? 3.721 1.128 -10.915 1.00 92.19 186 LEU A N 1
ATOM 1423 C CA . LEU A 1 186 ? 4.104 2.126 -9.907 1.00 92.19 186 LEU A CA 1
ATOM 1424 C C . LEU A 1 186 ? 2.905 2.971 -9.452 1.00 92.19 186 LEU A C 1
ATOM 1426 O O . LEU A 1 186 ? 2.731 3.202 -8.256 1.00 92.19 186 LEU A O 1
ATOM 1430 N N . ASP A 1 187 ? 2.062 3.415 -10.383 1.00 93.75 187 ASP A N 1
ATOM 1431 C CA . ASP A 1 187 ? 0.882 4.229 -10.086 1.00 93.75 187 ASP A CA 1
ATOM 1432 C C . ASP A 1 187 ? -0.124 3.441 -9.233 1.00 93.75 187 ASP A C 1
ATOM 1434 O O . ASP A 1 187 ? -0.657 3.963 -8.246 1.00 93.75 187 ASP A O 1
ATOM 1438 N N . ARG A 1 188 ? -0.319 2.151 -9.533 1.00 95.00 188 ARG A N 1
ATOM 1439 C CA . ARG A 1 188 ? -1.134 1.241 -8.716 1.00 95.00 188 ARG A CA 1
ATOM 1440 C C . ARG A 1 188 ? -0.547 1.043 -7.318 1.00 95.00 188 ARG A C 1
ATOM 1442 O O . ARG A 1 188 ? -1.279 1.179 -6.337 1.00 95.00 188 ARG A O 1
ATOM 1449 N N . ALA A 1 189 ? 0.762 0.815 -7.204 1.00 93.19 189 ALA A N 1
ATOM 1450 C CA . ALA A 1 189 ? 1.450 0.691 -5.919 1.00 93.19 189 ALA A CA 1
ATOM 1451 C C . ALA A 1 189 ? 1.304 1.958 -5.049 1.00 93.19 189 ALA A C 1
ATOM 1453 O O . ALA A 1 189 ? 0.973 1.862 -3.862 1.00 93.19 189 ALA A O 1
ATOM 1454 N N . CYS A 1 190 ? 1.483 3.145 -5.641 1.00 92.69 190 CYS A N 1
ATOM 1455 C CA . CYS A 1 190 ? 1.276 4.445 -4.991 1.00 92.69 190 CYS A CA 1
ATOM 1456 C C . CYS A 1 190 ? -0.177 4.655 -4.543 1.00 92.69 190 CYS A C 1
ATOM 1458 O O . CYS A 1 190 ? -0.424 5.178 -3.450 1.00 92.69 190 CYS A O 1
ATOM 1460 N N . THR A 1 191 ? -1.136 4.246 -5.376 1.00 95.00 191 THR A N 1
ATOM 1461 C CA . THR A 1 191 ? -2.571 4.336 -5.076 1.00 95.00 191 THR A CA 1
ATOM 1462 C C . THR A 1 191 ? -2.912 3.489 -3.854 1.00 95.00 191 THR A C 1
ATOM 1464 O O . THR A 1 191 ? -3.484 4.001 -2.894 1.00 95.00 191 THR A O 1
ATOM 1467 N N . LEU A 1 192 ? -2.480 2.226 -3.832 1.00 95.00 192 LEU A N 1
ATOM 1468 C CA . LEU A 1 192 ? -2.712 1.328 -2.700 1.00 95.00 192 LEU A CA 1
ATOM 1469 C C . LEU A 1 192 ? -2.040 1.819 -1.414 1.00 95.00 192 LEU A C 1
ATOM 1471 O O . LEU A 1 192 ? -2.649 1.788 -0.348 1.00 95.00 192 LEU A O 1
ATOM 1475 N N . ALA A 1 193 ? -0.806 2.324 -1.500 1.00 93.50 193 ALA A N 1
ATOM 1476 C CA . ALA A 1 193 ? -0.123 2.888 -0.339 1.00 93.50 193 ALA A CA 1
ATOM 1477 C C . ALA A 1 193 ? -0.846 4.135 0.211 1.00 93.50 193 ALA A C 1
ATOM 1479 O O . ALA A 1 193 ? -0.872 4.351 1.422 1.00 93.50 193 ALA A O 1
ATOM 1480 N N . SER A 1 194 ? -1.458 4.945 -0.659 1.00 93.81 194 SER A N 1
ATOM 1481 C CA . SER A 1 194 ? -2.284 6.092 -0.251 1.00 93.81 194 SER A CA 1
ATOM 1482 C C . SER A 1 194 ? -3.570 5.641 0.436 1.00 93.81 194 SER A C 1
ATOM 1484 O O . SER A 1 194 ? -3.842 6.081 1.552 1.00 93.81 194 SER A O 1
ATOM 1486 N N . LEU A 1 195 ? -4.286 4.699 -0.180 1.00 94.19 195 LEU A N 1
ATOM 1487 C CA . LEU A 1 195 ? -5.502 4.098 0.366 1.00 94.19 195 LEU A CA 1
ATOM 1488 C C . LEU A 1 195 ? -5.258 3.483 1.752 1.00 94.19 195 LEU A C 1
ATOM 1490 O O . LEU A 1 195 ? -6.023 3.704 2.689 1.00 94.19 195 LEU A O 1
ATOM 1494 N N . ALA A 1 196 ? -4.150 2.755 1.913 1.00 94.62 196 ALA A N 1
ATOM 1495 C CA . ALA A 1 196 ? -3.771 2.169 3.191 1.00 94.62 196 ALA A CA 1
ATOM 1496 C C . ALA A 1 196 ? -3.577 3.233 4.279 1.00 94.62 196 ALA A C 1
ATOM 1498 O O . ALA A 1 196 ? -4.051 3.063 5.401 1.00 94.62 196 ALA A O 1
ATOM 1499 N N . VAL A 1 197 ? -2.904 4.345 3.964 1.00 93.69 197 VAL A N 1
ATOM 1500 C CA . VAL A 1 197 ? -2.713 5.449 4.916 1.00 93.69 197 VAL A CA 1
ATOM 1501 C C . VAL A 1 197 ? -4.053 6.040 5.349 1.00 93.69 197 VAL A C 1
ATOM 1503 O O . VAL A 1 197 ? -4.259 6.231 6.545 1.00 93.69 197 VAL A O 1
ATOM 1506 N N . GLU A 1 198 ? -4.970 6.274 4.411 1.00 92.75 198 GLU A N 1
ATOM 1507 C CA . GLU A 1 198 ? -6.304 6.808 4.707 1.00 92.75 198 GLU A CA 1
ATOM 1508 C C . GLU A 1 198 ? -7.114 5.865 5.601 1.00 92.75 198 GLU A C 1
ATOM 1510 O O . GLU A 1 198 ? -7.664 6.285 6.620 1.00 92.75 198 GLU A O 1
ATOM 1515 N N . HIS A 1 199 ? -7.130 4.570 5.282 1.00 93.31 199 HIS A N 1
ATOM 1516 C CA . HIS A 1 199 ? -7.781 3.564 6.116 1.00 93.31 199 HIS A CA 1
ATOM 1517 C C . HIS A 1 199 ? -7.210 3.517 7.535 1.00 93.31 199 HIS A C 1
ATOM 1519 O O . HIS A 1 199 ? -7.977 3.460 8.500 1.00 93.31 199 HIS A O 1
ATOM 1525 N N . ILE A 1 200 ? -5.885 3.597 7.686 1.00 93.62 200 ILE A N 1
ATOM 1526 C CA . ILE A 1 200 ? -5.251 3.624 9.008 1.00 93.62 200 ILE A CA 1
ATOM 1527 C C . ILE A 1 200 ? -5.619 4.903 9.761 1.00 93.62 200 ILE A C 1
ATOM 1529 O O . ILE A 1 200 ? -5.911 4.832 10.952 1.00 93.62 200 ILE A O 1
ATOM 1533 N N . ASP A 1 201 ? -5.604 6.064 9.107 1.00 92.00 201 ASP A N 1
ATOM 1534 C CA . ASP A 1 201 ? -5.926 7.341 9.750 1.00 92.00 201 ASP A CA 1
ATOM 1535 C C . ASP A 1 201 ? -7.400 7.376 10.212 1.00 92.00 201 ASP A C 1
ATOM 1537 O O . ASP A 1 201 ? -7.690 7.808 11.334 1.00 92.00 201 ASP A O 1
ATOM 1541 N N . HIS A 1 202 ? -8.325 6.832 9.415 1.00 91.00 202 HIS A N 1
ATOM 1542 C CA . HIS A 1 202 ? -9.728 6.656 9.805 1.00 91.00 202 HIS A CA 1
ATOM 1543 C C . HIS A 1 202 ? -9.894 5.675 10.975 1.00 91.00 202 HIS A C 1
ATOM 1545 O O . HIS A 1 202 ? -10.590 5.990 11.942 1.00 91.00 202 HIS A O 1
ATOM 1551 N N . ALA A 1 203 ? -9.222 4.521 10.934 1.00 91.06 203 ALA A N 1
ATOM 1552 C CA . ALA A 1 203 ? -9.265 3.541 12.018 1.00 91.06 203 ALA A CA 1
ATOM 1553 C C . ALA A 1 203 ? -8.697 4.107 13.326 1.00 91.06 203 ALA A C 1
ATOM 1555 O O . ALA A 1 203 ? -9.296 3.956 14.388 1.00 91.06 203 ALA A O 1
ATOM 1556 N N . VAL A 1 204 ? -7.557 4.804 13.254 1.00 90.25 204 VAL A N 1
ATOM 1557 C CA . VAL A 1 204 ? -6.929 5.443 14.418 1.00 90.25 204 VAL A CA 1
ATOM 1558 C C . VAL A 1 204 ? -7.861 6.488 15.012 1.00 90.25 204 VAL A C 1
ATOM 1560 O O . VAL A 1 204 ? -8.007 6.515 16.230 1.00 90.25 204 VAL A O 1
ATOM 1563 N N . THR A 1 205 ? -8.503 7.314 14.185 1.00 89.50 205 THR A N 1
ATOM 1564 C CA . THR A 1 205 ? -9.467 8.321 14.650 1.00 89.50 205 THR A CA 1
ATOM 1565 C C . THR A 1 205 ? -10.623 7.674 15.413 1.00 89.50 205 THR A C 1
ATOM 1567 O O . THR A 1 205 ? -10.901 8.077 16.542 1.00 89.50 205 THR A O 1
ATOM 1570 N N . ALA A 1 206 ? -11.243 6.635 14.849 1.00 88.88 206 ALA A N 1
ATOM 1571 C CA . ALA A 1 206 ? -12.363 5.945 15.486 1.00 88.88 206 ALA A CA 1
ATOM 1572 C C . ALA A 1 206 ? -11.962 5.231 16.781 1.00 88.88 206 ALA A C 1
ATOM 1574 O O . ALA A 1 206 ? -12.635 5.383 17.792 1.00 88.88 206 ALA A O 1
ATOM 1575 N N . ILE A 1 207 ? -10.838 4.510 16.791 1.00 86.00 207 ILE A N 1
ATOM 1576 C CA . ILE A 1 207 ? -10.355 3.811 17.992 1.00 86.00 207 ILE A CA 1
ATOM 1577 C C . ILE A 1 207 ? -9.952 4.814 19.082 1.00 86.00 207 ILE A C 1
ATOM 1579 O O . ILE A 1 207 ? -10.252 4.605 20.255 1.00 86.00 207 ILE A O 1
ATOM 1583 N N . SER A 1 208 ? -9.315 5.929 18.709 1.00 86.25 208 SER A N 1
ATOM 1584 C CA . SER A 1 208 ? -8.884 6.960 19.665 1.00 86.25 208 SER A CA 1
ATOM 1585 C C . SER A 1 208 ? -10.057 7.654 20.352 1.00 86.25 208 SER A C 1
ATOM 1587 O O . SER A 1 208 ? -9.884 8.144 21.462 1.00 86.25 208 SER A O 1
ATOM 1589 N N . ALA A 1 209 ? -11.245 7.677 19.738 1.00 84.00 209 ALA A N 1
ATOM 1590 C CA . ALA A 1 209 ? -12.446 8.231 20.362 1.00 84.00 209 ALA A CA 1
ATOM 1591 C C . ALA A 1 209 ? -12.883 7.458 21.623 1.00 84.00 209 ALA A C 1
ATOM 1593 O O . ALA A 1 209 ? -13.616 8.000 22.446 1.00 84.00 209 ALA A O 1
ATOM 1594 N N . PHE A 1 210 ? -12.415 6.216 21.792 1.00 79.56 210 PHE A N 1
ATOM 1595 C CA . PHE A 1 210 ? -12.717 5.367 22.946 1.00 79.56 210 PHE A CA 1
ATOM 1596 C C . PHE A 1 210 ? -11.623 5.383 24.029 1.00 79.56 210 PHE A C 1
ATOM 1598 O O . PHE A 1 210 ? -11.737 4.655 25.012 1.00 79.56 210 PHE A O 1
ATOM 1605 N N . ILE A 1 211 ? -10.564 6.184 23.864 1.00 83.94 211 ILE A N 1
ATOM 1606 C CA . ILE A 1 211 ? -9.401 6.246 24.764 1.00 83.94 211 ILE A CA 1
ATOM 1607 C C . ILE A 1 211 ? -9.270 7.669 25.327 1.00 83.94 211 ILE A C 1
ATOM 1609 O O . ILE A 1 211 ? -9.601 8.642 24.648 1.00 83.94 211 ILE A O 1
ATOM 1613 N N . ASP A 1 212 ? -8.765 7.816 26.558 1.00 87.25 212 ASP A N 1
ATOM 1614 C CA . ASP A 1 212 ? -8.506 9.140 27.136 1.00 87.25 212 ASP A CA 1
ATOM 1615 C C . ASP A 1 212 ? -7.547 9.954 26.232 1.00 87.25 212 ASP A C 1
ATOM 1617 O O . ASP A 1 212 ? -6.469 9.466 25.865 1.00 87.25 212 ASP A O 1
ATOM 1621 N N . PRO A 1 213 ? -7.873 11.216 25.886 1.00 85.56 213 PRO A N 1
ATOM 1622 C CA . PRO A 1 213 ? -7.041 12.037 25.006 1.00 85.56 213 PRO A CA 1
ATOM 1623 C C . PRO A 1 213 ? -5.579 12.199 25.458 1.00 85.56 213 PRO A C 1
ATOM 1625 O O . PRO A 1 213 ? -4.682 12.329 24.618 1.00 85.56 213 PRO A O 1
ATOM 1628 N N . LYS A 1 214 ? -5.302 12.192 26.770 1.00 85.50 214 LYS A N 1
ATOM 1629 C CA . LYS A 1 214 ? -3.937 12.274 27.318 1.00 85.50 214 LYS A CA 1
ATOM 1630 C C . LYS A 1 214 ? -3.160 10.988 27.064 1.00 85.50 214 LYS A C 1
ATOM 1632 O O . LYS A 1 214 ? -1.972 11.055 26.739 1.00 85.50 214 LYS A O 1
ATOM 1637 N N . GLU A 1 215 ? -3.819 9.839 27.172 1.00 87.50 215 GLU A N 1
ATOM 1638 C CA . GLU A 1 215 ? -3.224 8.542 26.845 1.00 87.50 215 GLU A CA 1
ATOM 1639 C C . GLU A 1 215 ? -2.932 8.449 25.347 1.00 87.50 215 GLU A C 1
ATOM 1641 O O . GLU A 1 215 ? -1.806 8.123 24.964 1.00 87.50 215 GLU A O 1
ATOM 1646 N N . VAL A 1 216 ? -3.879 8.860 24.495 1.00 83.50 216 VAL A N 1
ATOM 1647 C CA . VAL A 1 216 ? -3.679 8.935 23.036 1.00 83.50 216 VAL A CA 1
ATOM 1648 C C . VAL A 1 216 ? -2.475 9.818 22.692 1.00 83.50 216 VAL A C 1
ATOM 1650 O O . VAL A 1 216 ? -1.613 9.420 21.902 1.00 83.50 216 VAL A O 1
ATOM 1653 N N . ALA A 1 217 ? -2.353 10.994 23.316 1.00 83.06 217 ALA A N 1
ATOM 1654 C CA . ALA A 1 217 ? -1.211 11.887 23.116 1.00 83.06 217 ALA A CA 1
ATOM 1655 C C . ALA A 1 217 ? 0.121 11.252 23.566 1.00 83.06 217 ALA A C 1
ATOM 1657 O O . ALA A 1 217 ? 1.148 11.411 22.892 1.00 83.06 217 ALA A O 1
ATOM 1658 N N . GLY A 1 218 ? 0.109 10.503 24.674 1.00 83.50 218 GLY A N 1
ATOM 1659 C CA . GLY A 1 218 ? 1.250 9.725 25.158 1.00 83.50 218 GLY A CA 1
ATOM 1660 C C . GLY A 1 218 ? 1.696 8.661 24.153 1.00 83.50 218 GLY A C 1
ATOM 1661 O O . GLY A 1 218 ? 2.866 8.638 23.756 1.00 83.50 218 GLY A O 1
ATOM 1662 N N . ILE A 1 219 ? 0.756 7.850 23.661 1.00 83.38 219 ILE A N 1
ATOM 1663 C CA . ILE A 1 219 ? 1.004 6.802 22.660 1.00 83.38 219 ILE A CA 1
ATOM 1664 C C . ILE A 1 219 ? 1.523 7.421 21.357 1.00 83.38 219 ILE A C 1
ATOM 1666 O O . ILE A 1 219 ? 2.516 6.952 20.797 1.00 83.38 219 ILE A O 1
ATOM 1670 N N . ALA A 1 220 ? 0.927 8.523 20.893 1.00 81.62 220 ALA A N 1
ATOM 1671 C CA . ALA A 1 220 ? 1.382 9.229 19.698 1.00 81.62 220 ALA A CA 1
ATOM 1672 C C . ALA A 1 220 ? 2.827 9.742 19.844 1.00 81.62 220 ALA A C 1
ATOM 1674 O O . ALA A 1 220 ? 3.622 9.661 18.901 1.00 81.62 220 ALA A O 1
ATOM 1675 N N . LYS A 1 221 ? 3.203 10.237 21.032 1.00 82.94 221 LYS A N 1
ATOM 1676 C CA . LYS A 1 221 ? 4.576 10.665 21.340 1.00 82.94 221 LYS A CA 1
ATOM 1677 C C . LYS A 1 221 ? 5.552 9.487 21.367 1.00 82.94 221 LYS A C 1
ATOM 1679 O O . LYS A 1 221 ? 6.666 9.623 20.863 1.00 82.94 221 LYS A O 1
ATOM 1684 N N . MET A 1 222 ? 5.151 8.337 21.906 1.00 80.62 222 MET A N 1
ATOM 1685 C CA . MET A 1 222 ? 5.969 7.118 21.881 1.00 80.62 222 MET A CA 1
ATOM 1686 C C . MET A 1 222 ? 6.158 6.605 20.456 1.00 80.62 222 MET A C 1
ATOM 1688 O O . MET A 1 222 ? 7.292 6.398 20.033 1.00 80.62 222 MET A O 1
ATOM 1692 N N . ALA A 1 223 ? 5.080 6.526 19.673 1.00 76.31 223 ALA A N 1
ATOM 1693 C CA . ALA A 1 223 ? 5.145 6.168 18.263 1.00 76.31 223 ALA A CA 1
ATOM 1694 C C . ALA A 1 223 ? 6.099 7.099 17.501 1.00 76.31 223 ALA A C 1
ATOM 1696 O O . ALA A 1 223 ? 6.874 6.632 16.675 1.00 76.31 223 ALA A O 1
ATOM 1697 N N . LYS A 1 224 ? 6.089 8.416 17.781 1.00 72.38 224 LYS A N 1
ATOM 1698 C CA . LYS A 1 224 ? 7.069 9.388 17.243 1.00 72.38 224 LYS A CA 1
ATOM 1699 C C . LYS A 1 224 ? 8.520 9.029 17.575 1.00 72.38 224 LYS A C 1
ATOM 1701 O O . LYS A 1 224 ? 9.348 9.109 16.680 1.00 72.38 224 LYS A O 1
ATOM 1706 N N . LYS A 1 225 ? 8.815 8.599 18.803 1.00 67.94 225 LYS A N 1
ATOM 1707 C CA . LYS A 1 225 ? 10.175 8.229 19.232 1.00 67.94 225 LYS A CA 1
ATOM 1708 C C . LYS A 1 225 ? 10.668 6.906 18.645 1.00 67.94 225 LYS A C 1
ATOM 1710 O O . LYS A 1 225 ? 11.819 6.839 18.239 1.00 67.94 225 LYS A O 1
ATOM 1715 N N . VAL A 1 226 ? 9.814 5.885 18.573 1.00 61.84 226 VAL A N 1
ATOM 1716 C CA . VAL A 1 226 ? 10.191 4.549 18.063 1.00 61.84 226 VAL A CA 1
ATOM 1717 C C . VAL A 1 226 ? 10.674 4.609 16.608 1.00 61.84 226 VAL A C 1
ATOM 1719 O O . VAL A 1 226 ? 11.571 3.872 16.236 1.00 61.84 226 VAL A O 1
ATOM 1722 N N . ALA A 1 227 ? 10.165 5.548 15.808 1.00 50.78 227 ALA A N 1
ATOM 1723 C CA . ALA A 1 227 ? 10.606 5.736 14.422 1.00 50.78 227 ALA A CA 1
ATOM 1724 C C . ALA A 1 227 ? 11.887 6.577 14.248 1.00 50.78 227 ALA A C 1
ATOM 1726 O O . ALA A 1 227 ? 12.253 6.865 13.117 1.00 50.78 227 ALA A O 1
ATOM 1727 N N . ILE A 1 228 ? 12.500 7.063 15.334 1.00 45.12 228 ILE A N 1
ATOM 1728 C CA . ILE A 1 228 ? 13.779 7.801 15.296 1.00 45.12 228 ILE A CA 1
ATOM 1729 C C . ILE A 1 228 ? 14.946 6.871 15.673 1.00 45.12 228 ILE A C 1
ATOM 1731 O O . ILE A 1 228 ? 16.097 7.179 15.387 1.00 45.12 228 ILE A O 1
ATOM 1735 N N . VAL A 1 229 ? 14.651 5.753 16.344 1.00 38.41 229 VAL A N 1
ATOM 1736 C CA . VAL A 1 229 ? 15.648 4.834 16.919 1.00 38.41 229 VAL A CA 1
ATOM 1737 C C . VAL A 1 229 ? 15.870 3.587 16.043 1.00 38.41 229 VAL A C 1
ATOM 1739 O O . VAL A 1 229 ? 16.862 2.894 16.240 1.00 38.41 229 VAL A O 1
ATOM 1742 N N . ASN A 1 230 ? 15.004 3.350 15.051 1.00 36.12 230 ASN A N 1
ATOM 1743 C CA . ASN A 1 230 ? 15.110 2.291 14.036 1.00 36.12 230 ASN A CA 1
ATOM 1744 C C . ASN A 1 230 ? 15.288 2.892 12.636 1.00 36.12 230 ASN A C 1
ATOM 1746 O O . ASN A 1 230 ? 15.746 2.151 11.735 1.00 36.12 230 ASN A O 1
#

Sequence (230 aa):
MCAARTIRAQRDRLLRCQPLLKDASGDAVADYARAPRLEKLVSDLVHASDSDSLGLEAGSRYLATCLELAAQSGARLDLNDALPVMPDEQVYHALLAQSFPAPPATQTEAFSRIEAAYHAVKLSQEHHLPLCIHAIDHLARIARLAPHHAPRRHRRGRKAAHSDATGEPQMEEEAVGSMDEARTHLDRACTLASLAVEHIDHAVTAISAFIDPKEVAGIAKMAKKVAIVN

Foldseek 3Di:
DLLLQLLVVLLVLLVVLLVLLVVLPDDPPQLQVSLVSLVVSLVSLCVSQVPPLRHLNVSLVVLVVVLVVCVVVVHDAPEDPVLVVDPLVVNLVVLVVVLDDDQDQDLRLLNNLSNSLNSLSCSLNVPLSVLLSQLSVVSSVCSNVPDPPPPPPPPDDDDDDDDDDDDDPPPPPVPRHDSVSSSVSSVSSSVSSVSSSVSNVSSLVNVCVVPDPVVSVVVVVVSVVVSVVD

pLDDT: mean 77.32, std 18.01, range [33.81, 95.0]